Protein 4R1K (pdb70)

Organism: NCBI:txid428128

Structure (mmCIF, N/CA/C/O backbone):
data_4R1K
#
_entry.id   4R1K
#
_cell.length_a   105.646
_cell.length_b   59.318
_cell.length_c   58.411
_cell.angle_alpha   90.000
_cell.angle_beta   101.380
_cell.angle_gamma   90.000
#
_symmetry.space_group_name_H-M   'C 1 2 1'
#
loop_
_entity.id
_entity.type
_entity.pdbx_description
1 polymer 'Uncharacterized protein'
2 water water
#
loop_
_atom_site.group_PDB
_atom_site.id
_atom_site.type_symbol
_atom_site.label_atom_id
_atom_site.label_alt_id
_atom_site.label_comp_id
_atom_site.label_asym_id
_atom_site.label_entity_id
_atom_site.label_seq_id
_atom_site.pdbx_PDB_ins_code
_atom_site.Cartn_x
_atom_site.Cartn_y
_atom_site.Cartn_z
_atom_site.occupancy
_atom_site.B_iso_or_equiv
_atom_site.auth_seq_id
_atom_site.auth_comp_id
_atom_site.auth_asym_id
_atom_site.auth_atom_id
_atom_site.pdbx_PDB_model_num
ATOM 1 N N . GLY A 1 1 ? 14.522 56.503 52.313 1.00 44.97 0 GLY A N 1
ATOM 2 C CA . GLY A 1 1 ? 13.340 56.159 53.185 1.00 44.75 0 GLY A CA 1
ATOM 3 C C . GLY A 1 1 ? 13.531 56.334 54.690 1.00 44.15 0 GLY A C 1
ATOM 4 O O . GLY A 1 1 ? 14.669 56.476 55.160 1.00 44.42 0 GLY A O 1
ATOM 5 N N . ASP A 1 2 ? 12.431 56.315 55.445 1.00 43.38 30 ASP A N 1
ATOM 6 C CA . ASP A 1 2 ? 12.483 56.489 56.896 1.00 44.36 30 ASP A CA 1
ATOM 7 C C . ASP A 1 2 ? 12.147 55.242 57.741 1.00 44.61 30 ASP A C 1
ATOM 8 O O . ASP A 1 2 ? 11.340 55.352 58.656 1.00 45.13 30 ASP A O 1
ATOM 13 N N . GLU A 1 3 ? 12.703 54.069 57.408 1.00 44.46 31 GLU A N 1
ATOM 14 C CA . GLU A 1 3 ? 12.763 52.923 58.323 1.00 44.56 31 GLU A CA 1
ATOM 15 C C . GLU A 1 3 ? 14.111 52.267 58.226 1.00 43.16 31 GLU A C 1
ATOM 16 O O . GLU A 1 3 ? 14.933 52.636 57.374 1.00 41.69 31 GLU A O 1
ATOM 22 N N . GLY A 1 4 ? 14.313 51.257 59.066 1.00 41.82 32 GLY A N 1
ATOM 23 C CA . GLY A 1 4 ? 15.496 50.424 58.946 1.00 41.64 32 GLY A CA 1
ATOM 24 C C . GLY A 1 4 ? 15.597 49.917 57.510 1.00 41.65 32 GLY A C 1
ATOM 25 O O . GLY A 1 4 ? 14.558 49.776 56.800 1.00 40.12 32 GLY A O 1
ATOM 26 N N . ASN A 1 5 ? 16.835 49.648 57.070 1.00 41.49 33 ASN A N 1
ATOM 27 C CA . ASN A 1 5 ? 17.064 49.170 55.695 1.00 41.88 33 ASN A CA 1
ATOM 28 C C . ASN A 1 5 ? 16.536 47.762 55.510 1.00 40.33 33 ASN A C 1
ATOM 29 O O . ASN A 1 5 ? 16.040 47.380 54.448 1.00 40.76 33 ASN A O 1
ATOM 34 N N . ILE A 1 6 ? 16.676 46.973 56.552 1.00 39.97 34 ILE A N 1
ATOM 35 C CA . ILE A 1 6 ? 16.202 45.624 56.471 1.00 39.28 34 ILE A CA 1
ATOM 36 C C . ILE A 1 6 ? 14.680 45.591 56.258 1.00 39.46 34 ILE A C 1
ATOM 37 O O . ILE A 1 6 ? 14.210 44.886 55.367 1.00 39.76 34 ILE A O 1
ATOM 42 N N . LYS A 1 7 ? 13.934 46.397 57.016 1.00 40.33 35 LYS A N 1
ATOM 43 C CA . LYS A 1 7 ? 12.483 46.480 56.888 1.00 38.60 35 LYS A CA 1
ATOM 44 C C . LYS A 1 7 ? 11.999 47.060 55.538 1.00 41.05 35 LYS A C 1
ATOM 45 O O . LYS A 1 7 ? 11.083 46.514 54.905 1.00 41.08 35 LYS A O 1
ATOM 51 N N . GLU A 1 8 ? 12.607 48.154 55.086 1.00 41.71 36 GLU A N 1
ATOM 52 C CA . GLU A 1 8 ? 12.299 48.695 53.751 1.00 40.99 36 GLU A CA 1
ATOM 53 C C . GLU A 1 8 ? 12.399 47.638 52.642 1.00 40.28 36 GLU A C 1
ATOM 54 O O . GLU A 1 8 ? 11.455 47.461 51.841 1.00 42.14 36 GLU A O 1
ATOM 60 N N . ASN A 1 9 ? 13.542 46.950 52.582 1.00 38.71 37 ASN A N 1
ATOM 61 C CA . ASN A 1 9 ? 13.748 45.922 51.540 1.00 39.13 37 ASN A CA 1
ATOM 62 C C . ASN A 1 9 ? 12.764 44.753 51.683 1.00 38.39 37 ASN A C 1
ATOM 63 O O . ASN A 1 9 ? 12.241 44.240 50.675 1.00 37.16 37 ASN A O 1
ATOM 68 N N . ALA A 1 10 ? 12.534 44.336 52.938 1.00 37.32 38 ALA A N 1
ATOM 69 C CA . ALA A 1 10 ? 11.606 43.246 53.257 1.00 36.62 38 ALA A CA 1
ATOM 70 C C . ALA A 1 10 ? 10.161 43.546 52.838 1.00 37.48 38 ALA A C 1
ATOM 71 O O . ALA A 1 10 ? 9.493 42.672 52.284 1.00 37.70 38 ALA A O 1
ATOM 73 N N . VAL A 1 11 ? 9.706 44.775 53.102 1.00 37.80 39 VAL A N 1
ATOM 74 C CA . VAL A 1 11 ? 8.401 45.240 52.684 1.00 38.12 39 VAL A CA 1
ATOM 75 C C . VAL A 1 11 ? 8.238 45.154 51.157 1.00 40.90 39 VAL A C 1
ATOM 76 O O . VAL A 1 11 ? 7.170 44.774 50.663 1.00 42.86 39 VAL A O 1
ATOM 80 N N . ARG A 1 12 ? 9.276 45.480 50.395 1.00 42.98 40 ARG A N 1
ATOM 81 C CA . ARG A 1 12 ? 9.196 45.333 48.929 1.00 45.66 40 ARG A CA 1
ATOM 82 C C . ARG A 1 12 ? 9.171 43.858 48.416 1.00 43.48 40 ARG A C 1
ATOM 83 O O . ARG A 1 12 ? 8.580 43.561 47.373 1.00 43.88 40 ARG A O 1
ATOM 107 N N . GLU A 1 15 ? 5.542 42.791 49.019 1.00 48.37 43 GLU A N 1
ATOM 108 C CA . GLU A 1 15 ? 4.729 43.380 47.943 1.00 54.11 43 GLU A CA 1
ATOM 109 C C . GLU A 1 15 ? 4.750 42.558 46.643 1.00 53.35 43 GLU A C 1
ATOM 110 O O . GLU A 1 15 ? 3.723 42.438 45.980 1.00 53.92 43 GLU A O 1
ATOM 116 N N . CYS A 1 16 ? 5.909 42.001 46.290 1.00 52.74 44 CYS A N 1
ATOM 117 C CA . CYS A 1 16 ? 6.018 41.046 45.170 1.00 52.91 44 CYS A CA 1
ATOM 118 C C . CYS A 1 16 ? 5.115 39.811 45.326 1.00 55.13 44 CYS A C 1
ATOM 119 O O . CYS A 1 16 ? 4.617 39.264 44.342 1.00 58.53 44 CYS A O 1
ATOM 122 N N . ILE A 1 17 ? 4.925 39.367 46.562 1.00 58.26 45 ILE A N 1
ATOM 123 C CA . ILE A 1 17 ? 4.086 38.199 46.839 1.00 56.07 45 ILE A CA 1
ATOM 124 C C . ILE A 1 17 ? 2.612 38.586 46.777 1.00 53.06 45 ILE A C 1
ATOM 125 O O . ILE A 1 17 ? 1.818 37.926 46.088 1.00 54.97 45 ILE A O 1
ATOM 130 N N . VAL A 1 18 ? 2.259 39.673 47.468 1.00 49.51 46 VAL A N 1
ATOM 131 C CA . VAL A 1 18 ? 0.911 40.244 47.393 1.00 47.77 46 VAL A CA 1
ATOM 132 C C . VAL A 1 18 ? 0.490 40.314 45.921 1.00 50.29 46 VAL A C 1
ATOM 133 O O . VAL A 1 18 ? -0.649 39.993 45.587 1.00 51.93 46 VAL A O 1
ATOM 137 N N . ASN A 1 19 ? 1.417 40.728 45.053 1.00 50.24 47 ASN A N 1
ATOM 138 C CA . ASN A 1 19 ? 1.145 40.917 43.626 1.00 51.49 47 ASN A CA 1
ATOM 139 C C . ASN A 1 19 ? 1.427 39.685 42.750 1.00 53.50 47 ASN A C 1
ATOM 140 O O . ASN A 1 19 ? 1.023 39.645 41.571 1.00 52.73 47 ASN A O 1
ATOM 145 N N . LYS A 1 20 ? 2.108 38.696 43.339 1.00 53.42 48 LYS A N 1
ATOM 146 C CA . LYS A 1 20 ? 2.497 37.438 42.667 1.00 53.68 48 LYS A CA 1
ATOM 147 C C . LYS A 1 20 ? 3.369 37.707 41.457 1.00 54.90 48 LYS A C 1
ATOM 148 O O . LYS A 1 20 ? 3.029 37.394 40.311 1.00 59.84 48 LYS A O 1
ATOM 154 N N . ASP A 1 21 ? 4.509 38.307 41.742 1.00 52.28 49 ASP A N 1
ATOM 155 C CA . ASP A 1 21 ? 5.405 38.784 40.724 1.00 52.45 49 ASP A CA 1
ATOM 156 C C . ASP A 1 21 ? 6.730 38.079 40.981 1.00 52.43 49 ASP A C 1
ATOM 157 O O . ASP A 1 21 ? 7.515 38.511 41.813 1.00 52.19 49 ASP A O 1
ATOM 162 N N . SER A 1 22 ? 6.954 36.970 40.292 1.00 53.56 50 SER A N 1
ATOM 163 C CA . SER A 1 22 ? 8.173 36.182 40.446 1.00 54.85 50 SER A CA 1
ATOM 164 C C . SER A 1 22 ? 9.378 36.772 39.703 1.00 58.91 50 SER A C 1
ATOM 165 O O . SER A 1 22 ? 10.524 36.441 40.028 1.00 57.98 50 SER A O 1
ATOM 168 N N . GLU A 1 23 ? 9.132 37.591 38.675 1.00 64.20 51 GLU A N 1
ATOM 169 C CA . GLU A 1 23 ? 10.193 38.395 38.062 1.00 68.53 51 GLU A CA 1
ATOM 170 C C . GLU A 1 23 ? 10.844 39.260 39.160 1.00 63.27 51 GLU A C 1
ATOM 171 O O . GLU A 1 23 ? 12.057 39.196 39.420 1.00 57.75 51 GLU A O 1
ATOM 177 N N . LYS A 1 24 ? 9.999 40.041 39.827 1.00 64.09 52 LYS A N 1
ATOM 178 C CA . LYS A 1 24 ? 10.462 41.044 40.773 1.00 66.02 52 LYS A CA 1
ATOM 179 C C . LYS A 1 24 ? 10.969 40.420 42.067 1.00 61.01 52 LYS A C 1
ATOM 180 O O . LYS A 1 24 ? 11.997 40.829 42.583 1.00 65.00 52 LYS A O 1
ATOM 186 N N . LEU A 1 25 ? 10.255 39.427 42.583 1.00 55.71 53 LEU A N 1
ATOM 187 C CA . LEU A 1 25 ? 10.723 38.704 43.748 1.00 53.90 53 LEU A CA 1
ATOM 188 C C . LEU A 1 25 ? 12.091 38.067 43.482 1.00 52.45 53 LEU A C 1
ATOM 189 O O . LEU A 1 25 ? 12.962 38.069 44.363 1.00 46.56 53 LEU A O 1
ATOM 194 N N . PHE A 1 26 ? 12.274 37.523 42.278 1.00 52.82 54 PHE A N 1
ATOM 195 C CA . PHE A 1 26 ? 13.524 36.845 41.943 1.00 52.42 54 PHE A CA 1
ATOM 196 C C . PHE A 1 26 ? 14.667 37.804 41.700 1.00 51.33 54 PHE A C 1
ATOM 197 O O . PHE A 1 26 ? 15.830 37.440 41.878 1.00 50.88 54 PHE A O 1
ATOM 205 N N . ASP A 1 27 ? 14.347 39.030 41.316 1.00 52.29 55 ASP A N 1
ATOM 206 C CA . ASP A 1 27 ? 15.383 40.005 41.069 1.00 55.04 55 ASP A CA 1
ATOM 207 C C . ASP A 1 27 ? 16.072 40.419 42.382 1.00 49.52 55 ASP A C 1
ATOM 208 O O . ASP A 1 27 ? 17.121 41.062 42.335 1.00 46.53 55 ASP A O 1
ATOM 213 N N . PHE A 1 28 ? 15.486 40.025 43.527 1.00 47.32 56 PHE A N 1
ATOM 214 C CA . PHE A 1 28 ? 16.090 40.166 44.880 1.00 44.76 56 PHE A CA 1
ATOM 215 C C . PHE A 1 28 ? 17.106 39.083 45.219 1.00 45.10 56 PHE A C 1
ATOM 216 O O . PHE A 1 28 ? 17.834 39.211 46.225 1.00 43.58 56 PHE A O 1
ATOM 224 N N . TYR A 1 29 ? 17.133 38.002 44.427 1.00 46.61 57 TYR A N 1
ATOM 225 C CA . TYR A 1 29 ? 18.017 36.843 44.702 1.00 46.26 57 TYR A CA 1
ATOM 226 C C . TYR A 1 29 ? 19.451 37.240 44.449 1.00 45.54 57 TYR A C 1
ATOM 227 O O . TYR A 1 29 ? 19.712 38.223 43.729 1.00 45.18 57 TYR A O 1
ATOM 236 N N . ASN A 1 30 ? 20.380 36.476 45.029 1.00 43.89 58 ASN A N 1
ATOM 237 C CA . ASN A 1 30 ? 21.787 36.809 44.899 1.00 42.86 58 ASN A CA 1
ATOM 238 C C . ASN A 1 30 ? 22.240 36.593 43.464 1.00 43.70 58 ASN A C 1
ATOM 239 O O . ASN A 1 30 ? 21.514 36.007 42.670 1.00 44.10 58 ASN A O 1
ATOM 244 N N . LYS A 1 31 ? 23.410 37.134 43.133 1.00 45.09 59 LYS A N 1
ATOM 245 C CA . LYS A 1 31 ? 23.967 37.082 41.783 1.00 46.43 59 LYS A CA 1
ATOM 246 C C . LYS A 1 31 ? 24.287 35.664 41.308 1.00 46.51 59 LYS A C 1
ATOM 247 O O . LYS A 1 31 ? 24.031 35.316 40.160 1.00 46.64 59 LYS A O 1
ATOM 253 N N . ASP A 1 32 ? 24.888 34.867 42.181 1.00 46.32 60 ASP A N 1
ATOM 254 C CA . ASP A 1 32 ? 25.233 33.500 41.840 1.00 48.81 60 ASP A CA 1
ATOM 255 C C . ASP A 1 32 ? 23.996 32.677 41.471 1.00 51.28 60 ASP A C 1
ATOM 256 O O . ASP A 1 32 ? 24.096 31.752 40.694 1.00 53.40 60 ASP A O 1
ATOM 269 N N . LYS A 1 34 ? 20.986 33.952 40.189 1.00 64.52 62 LYS A N 1
ATOM 270 C CA . LYS A 1 34 ? 20.469 34.464 38.918 1.00 61.99 62 LYS A CA 1
ATOM 271 C C . LYS A 1 34 ? 21.295 33.957 37.727 1.00 60.95 62 LYS A C 1
ATOM 272 O O . LYS A 1 34 ? 20.739 33.597 36.686 1.00 65.08 62 LYS A O 1
ATOM 278 N N . ASP A 1 35 ? 22.619 33.937 37.882 1.00 61.49 63 ASP A N 1
ATOM 279 C CA . ASP A 1 35 ? 23.530 33.453 36.828 1.00 66.46 63 ASP A CA 1
ATOM 280 C C . ASP A 1 35 ? 23.418 31.936 36.630 1.00 66.53 63 ASP A C 1
ATOM 281 O O . ASP A 1 35 ? 23.337 31.454 35.507 1.00 68.33 63 ASP A O 1
ATOM 286 N N . ASN A 1 36 ? 23.368 31.215 37.746 1.00 65.38 64 ASN A N 1
ATOM 287 C CA . ASN A 1 36 ? 23.545 29.766 37.826 1.00 65.11 64 ASN A CA 1
ATOM 288 C C . ASN A 1 36 ? 22.234 28.931 37.968 1.00 63.20 64 ASN A C 1
ATOM 289 O O . ASN A 1 36 ? 22.130 27.830 37.420 1.00 61.69 64 ASN A O 1
ATOM 294 N N . TYR A 1 37 ? 21.239 29.453 38.690 1.00 62.81 65 TYR A N 1
ATOM 295 C CA . TYR A 1 37 ? 20.063 28.662 39.121 1.00 62.03 65 TYR A CA 1
ATOM 296 C C . TYR A 1 37 ? 18.711 29.331 38.817 1.00 61.53 65 TYR A C 1
ATOM 297 O O . TYR A 1 37 ? 17.780 29.295 39.644 1.00 63.02 65 TYR A O 1
ATOM 306 N N . LYS A 1 38 ? 18.600 29.915 37.629 1.00 59.32 66 LYS A N 1
ATOM 307 C CA . LYS A 1 38 ? 17.438 30.718 37.263 1.00 58.45 66 LYS A CA 1
ATOM 308 C C . LYS A 1 38 ? 16.179 29.854 37.109 1.00 57.91 66 LYS A C 1
ATOM 309 O O . LYS A 1 38 ? 15.135 30.181 37.670 1.00 56.45 66 LYS A O 1
ATOM 315 N N . ASP A 1 39 ? 16.273 28.765 36.345 1.00 59.48 67 ASP A N 1
ATOM 316 C CA . ASP A 1 39 ? 15.089 27.947 36.016 1.00 60.40 67 ASP A CA 1
ATOM 317 C C . ASP A 1 39 ? 14.565 27.201 37.259 1.00 57.85 67 ASP A C 1
ATOM 318 O O . ASP A 1 39 ? 13.350 27.155 37.504 1.00 57.01 67 ASP A O 1
ATOM 323 N N . SER A 1 40 ? 15.489 26.658 38.049 1.00 55.07 68 SER A N 1
ATOM 324 C CA . SER A 1 40 ? 15.173 26.058 39.348 1.00 52.85 68 SER A CA 1
ATOM 325 C C . SER A 1 40 ? 14.407 27.002 40.296 1.00 51.82 68 SER A C 1
ATOM 326 O O . SER A 1 40 ? 13.342 26.652 40.821 1.00 52.09 68 SER A O 1
ATOM 329 N N . SER A 1 41 ? 14.969 28.192 40.511 1.00 50.21 69 SER A N 1
ATOM 330 C CA . SER A 1 41 ? 14.451 29.146 41.480 1.00 47.38 69 SER A CA 1
ATOM 331 C C . SER A 1 41 ? 13.118 29.796 41.071 1.00 47.64 69 SER A C 1
ATOM 332 O O . SER A 1 41 ? 12.233 29.975 41.924 1.00 45.96 69 SER A O 1
ATOM 335 N N . LEU A 1 42 ? 12.966 30.144 39.785 1.00 48.49 70 LEU A N 1
ATOM 336 C CA . LEU A 1 42 ? 11.692 30.665 39.284 1.00 48.68 70 LEU A CA 1
ATOM 337 C C . LEU A 1 42 ? 10.575 29.623 39.348 1.00 50.19 70 LEU A C 1
ATOM 338 O O . LEU A 1 42 ? 9.423 29.984 39.554 1.00 50.39 70 LEU A O 1
ATOM 343 N N . ASP A 1 43 ? 10.895 28.342 39.157 1.00 51.77 71 ASP A N 1
ATOM 344 C CA . ASP A 1 43 ? 9.881 27.277 39.254 1.00 52.89 71 ASP A CA 1
ATOM 345 C C . ASP A 1 43 ? 9.524 26.954 40.704 1.00 52.16 71 ASP A C 1
ATOM 346 O O . ASP A 1 43 ? 8.401 26.547 40.999 1.00 52.76 71 ASP A O 1
ATOM 351 N N . GLU A 1 44 ? 10.486 27.131 41.599 1.00 51.85 72 GLU A N 1
ATOM 352 C CA . GLU A 1 44 ? 10.248 26.985 43.029 1.00 51.30 72 GLU A CA 1
ATOM 353 C C . GLU A 1 44 ? 9.408 28.140 43.590 1.00 51.95 72 GLU A C 1
ATOM 354 O O . GLU A 1 44 ? 8.586 27.928 44.478 1.00 53.32 72 GLU A O 1
ATOM 360 N N . ILE A 1 45 ? 9.615 29.357 43.077 1.00 53.81 73 ILE A N 1
ATOM 361 C CA . ILE A 1 45 ? 8.771 30.522 43.426 1.00 52.29 73 ILE A CA 1
ATOM 362 C C . ILE A 1 45 ? 7.299 30.324 42.996 1.00 53.01 73 ILE A C 1
ATOM 363 O O . ILE A 1 45 ? 6.393 30.771 43.693 1.00 51.21 73 ILE A O 1
ATOM 368 N N . ARG A 1 46 ? 7.069 29.662 41.855 1.00 56.56 74 ARG A N 1
ATOM 369 C CA . ARG A 1 46 ? 5.704 29.370 41.371 1.00 58.08 74 ARG A CA 1
ATOM 370 C C . ARG A 1 46 ? 4.977 28.472 42.357 1.00 56.93 74 ARG A C 1
ATOM 371 O O . ARG A 1 46 ? 3.812 28.712 42.674 1.00 55.81 74 ARG A O 1
ATOM 379 N N . GLN A 1 47 ? 5.680 27.452 42.856 1.00 56.43 75 GLN A N 1
ATOM 380 C CA . GLN A 1 47 ? 5.122 26.552 43.865 1.00 54.82 75 GLN A CA 1
ATOM 381 C C . GLN A 1 47 ? 4.765 27.382 45.093 1.00 51.73 75 GLN A C 1
ATOM 382 O O . GLN A 1 47 ? 3.689 27.223 45.657 1.00 50.91 75 GLN A O 1
ATOM 388 N N . LEU A 1 48 ? 5.671 28.271 45.492 1.00 50.95 76 LEU A N 1
ATOM 389 C CA . LEU A 1 48 ? 5.446 29.125 46.650 1.00 51.52 76 LEU A CA 1
ATOM 390 C C . LEU A 1 48 ? 4.119 29.811 46.494 1.00 51.80 76 LEU A C 1
ATOM 391 O O . LEU A 1 48 ? 3.353 29.899 47.460 1.00 50.27 76 LEU A O 1
ATOM 396 N N . PHE A 1 49 ? 3.855 30.296 45.279 1.00 53.19 77 PHE A N 1
ATOM 397 C CA . PHE A 1 49 ? 2.603 30.999 44.979 1.00 53.71 77 PHE A CA 1
ATOM 398 C C . PHE A 1 49 ? 1.392 30.091 44.970 1.00 53.34 77 PHE A C 1
ATOM 399 O O . PHE A 1 49 ? 0.325 30.525 45.404 1.00 54.87 77 PHE A O 1
ATOM 407 N N . GLU A 1 50 ? 1.552 28.846 44.510 1.00 53.78 78 GLU A N 1
ATOM 408 C CA . GLU A 1 50 ? 0.449 27.856 44.527 1.00 55.59 78 GLU A CA 1
ATOM 409 C C . GLU A 1 50 ? 0.097 27.384 45.946 1.00 55.32 78 GLU A C 1
ATOM 410 O O . GLU A 1 50 ? -1.032 26.925 46.187 1.00 54.04 78 GLU A O 1
ATOM 416 N N . TYR A 1 51 ? 1.058 27.520 46.867 1.00 54.32 79 TYR A N 1
ATOM 417 C CA . TYR A 1 51 ? 0.872 27.217 48.299 1.00 54.30 79 TYR A CA 1
ATOM 418 C C . TYR A 1 51 ? 0.096 28.296 49.090 1.00 53.80 79 TYR A C 1
ATOM 419 O O . TYR A 1 51 ? -0.319 28.057 50.219 1.00 54.25 79 TYR A O 1
ATOM 428 N N . ILE A 1 52 ? -0.074 29.477 48.499 1.00 54.70 80 ILE A N 1
ATOM 429 C CA . ILE A 1 52 ? -0.833 30.583 49.088 1.00 52.85 80 ILE A CA 1
ATOM 430 C C . ILE A 1 52 ? -2.236 30.548 48.494 1.00 54.55 80 ILE A C 1
ATOM 431 O O . ILE A 1 52 ? -2.397 30.788 47.293 1.00 53.15 80 ILE A O 1
ATOM 436 N N . ASP A 1 53 ? -3.244 30.251 49.318 1.00 56.63 81 ASP A N 1
ATOM 437 C CA . ASP A 1 53 ? -4.629 30.147 48.822 1.00 61.01 81 ASP A CA 1
ATOM 438 C C . ASP A 1 53 ? -5.350 31.508 48.776 1.00 60.49 81 ASP A C 1
ATOM 439 O O . ASP A 1 53 ? -5.658 32.104 49.812 1.00 62.59 81 ASP A O 1
ATOM 444 N N . GLY A 1 54 ? -5.577 32.007 47.562 1.00 59.91 82 GLY A N 1
ATOM 445 C CA . GLY A 1 54 ? -6.295 33.261 47.347 1.00 60.37 82 GLY A CA 1
ATOM 446 C C . GLY A 1 54 ? -5.456 34.504 47.535 1.00 59.82 82 GLY A C 1
ATOM 447 O O . GLY A 1 54 ? -4.288 34.424 47.920 1.00 63.08 82 GLY A O 1
ATOM 448 N N . ALA A 1 55 ? -6.077 35.661 47.302 1.00 61.71 83 ALA A N 1
ATOM 449 C CA . ALA A 1 55 ? -5.419 36.968 47.456 1.00 59.13 83 ALA A CA 1
ATOM 450 C C . ALA A 1 55 ? -5.132 37.309 48.922 1.00 56.76 83 ALA A C 1
ATOM 451 O O . ALA A 1 55 ? -5.907 36.961 49.832 1.00 55.71 83 ALA A O 1
ATOM 453 N N . ILE A 1 56 ? -4.022 38.017 49.132 1.00 56.53 84 ILE A N 1
ATOM 454 C CA . ILE A 1 56 ? -3.596 38.492 50.462 1.00 55.01 84 ILE A CA 1
ATOM 455 C C . ILE A 1 56 ? -4.369 39.773 50.834 1.00 50.61 84 ILE A C 1
ATOM 456 O O . ILE A 1 56 ? -4.139 40.831 50.258 1.00 48.02 84 ILE A O 1
ATOM 461 N N . THR A 1 57 ? -5.273 39.641 51.805 1.00 49.41 85 THR A N 1
ATOM 462 C CA . THR A 1 57 ? -6.038 40.759 52.357 1.00 48.32 85 THR A CA 1
ATOM 463 C C . THR A 1 57 ? -5.220 41.635 53.356 1.00 47.78 85 THR A C 1
ATOM 464 O O . THR A 1 57 ? -5.453 42.832 53.444 1.00 51.54 85 THR A O 1
ATOM 468 N N . SER A 1 58 ? -4.264 41.070 54.094 1.00 44.02 86 SER A N 1
ATOM 469 C CA . SER A 1 58 ? -3.454 41.868 55.030 1.00 42.74 86 SER A CA 1
ATOM 470 C C . SER A 1 58 ? -2.131 41.208 55.371 1.00 42.97 86 SER A C 1
ATOM 471 O O . SER A 1 58 ? -2.008 39.995 55.269 1.00 41.62 86 SER A O 1
ATOM 474 N N . TYR A 1 59 ? -1.140 42.013 55.765 1.00 44.20 87 TYR A N 1
ATOM 475 C CA . TYR A 1 59 ? 0.114 41.481 56.306 1.00 45.22 87 TYR A CA 1
ATOM 476 C C . TYR A 1 59 ? 0.665 42.363 57.395 1.00 45.82 87 TYR A C 1
ATOM 477 O O . TYR A 1 59 ? 0.200 43.489 57.563 1.00 44.68 87 TYR A O 1
ATOM 486 N N . ASN A 1 60 ? 1.647 41.834 58.137 1.00 44.07 88 ASN A N 1
ATOM 487 C CA . ASN A 1 60 ? 2.301 42.614 59.165 1.00 45.01 88 ASN A CA 1
ATOM 488 C C . ASN A 1 60 ? 3.726 42.139 59.413 1.00 42.03 88 ASN A C 1
ATOM 489 O O . ASN A 1 60 ? 4.032 40.948 59.355 1.00 40.26 88 ASN A O 1
ATOM 494 N N . TYR A 1 61 ? 4.598 43.100 59.663 1.00 41.16 89 TYR A N 1
ATOM 495 C CA . TYR A 1 61 ? 6.010 42.832 59.771 1.00 40.50 89 TYR A CA 1
ATOM 496 C C . TYR A 1 61 ? 6.336 42.379 61.184 1.00 38.85 89 TYR A C 1
ATOM 497 O O . TYR A 1 61 ? 6.211 43.151 62.120 1.00 37.80 89 TYR A O 1
ATOM 506 N N . GLU A 1 62 ? 6.741 41.115 61.312 1.00 39.35 90 GLU A N 1
ATOM 507 C CA . GLU A 1 62 ? 7.455 40.629 62.509 1.00 41.08 90 GLU A CA 1
ATOM 508 C C . GLU A 1 62 ? 8.891 41.064 62.289 1.00 42.09 90 GLU A C 1
ATOM 509 O O . GLU A 1 62 ? 9.191 41.690 61.280 1.00 48.44 90 GLU A O 1
ATOM 515 N N . GLY A 1 63 ? 9.802 40.760 63.194 1.00 41.99 91 GLY A N 1
ATOM 516 C CA . GLY A 1 63 ? 11.126 41.382 63.091 1.00 41.47 91 GLY A CA 1
ATOM 517 C C . GLY A 1 63 ? 12.080 40.997 61.962 1.00 40.10 91 GLY A C 1
ATOM 518 O O . GLY A 1 63 ? 11.715 40.518 60.900 1.00 38.06 91 GLY A O 1
ATOM 519 N N . LYS A 1 64 ? 13.336 41.275 62.240 1.00 41.90 92 LYS A N 1
ATOM 520 C CA . LYS A 1 64 ? 14.498 40.903 61.439 1.00 43.72 92 LYS A CA 1
ATOM 521 C C . LYS A 1 64 ? 14.755 39.378 61.438 1.00 42.81 92 LYS A C 1
ATOM 522 O O . LYS A 1 64 ? 15.516 38.877 60.614 1.00 42.48 92 LYS A O 1
ATOM 528 N N . GLY A 1 65 ? 14.134 38.645 62.366 1.00 40.15 93 GLY A N 1
ATOM 529 C CA . GLY A 1 65 ? 14.518 37.268 62.628 1.00 38.25 93 GLY A CA 1
ATOM 530 C C . GLY A 1 65 ? 15.892 37.332 63.259 1.00 37.94 93 GLY A C 1
ATOM 531 O O . GLY A 1 65 ? 16.248 38.341 63.861 1.00 37.18 93 GLY A O 1
ATOM 532 N N . GLY A 1 66 ? 16.668 36.269 63.090 1.00 38.00 94 GLY A N 1
ATOM 533 C CA . GLY A 1 66 ? 18.062 36.224 63.555 1.00 38.31 94 GLY A CA 1
ATOM 534 C C . GLY A 1 66 ? 19.068 36.127 62.415 1.00 38.83 94 GLY A C 1
ATOM 535 O O . GLY A 1 66 ? 18.703 35.962 61.235 1.00 38.75 94 GLY A O 1
ATOM 536 N N . GLY A 1 67 ? 20.340 36.221 62.765 1.00 38.18 95 GLY A N 1
ATOM 537 C CA . GLY A 1 67 ? 21.403 36.155 61.783 1.00 38.96 95 GLY A CA 1
ATOM 538 C C . GLY A 1 67 ? 22.705 36.535 62.440 1.00 40.78 95 GLY A C 1
ATOM 539 O O . GLY A 1 67 ? 22.805 36.512 63.666 1.00 41.91 95 GLY A O 1
ATOM 540 N N . GLN A 1 68 ? 23.726 36.842 61.643 1.00 42.16 96 GLN A N 1
ATOM 541 C CA . GLN A 1 68 ? 25.048 37.183 62.191 1.00 43.78 96 GLN A CA 1
ATOM 542 C C . GLN A 1 68 ? 25.531 38.503 61.622 1.00 44.31 96 GLN A C 1
ATOM 543 O O . GLN A 1 68 ? 25.184 38.850 60.477 1.00 43.94 96 GLN A O 1
ATOM 549 N N . GLU A 1 69 ? 26.304 39.248 62.417 1.00 43.59 97 GLU A N 1
ATOM 550 C CA . GLU A 1 69 ? 27.209 40.231 61.835 1.00 44.80 97 GLU A CA 1
ATOM 551 C C . GLU A 1 69 ? 28.645 39.960 62.220 1.00 43.70 97 GLU A C 1
ATOM 552 O O . GLU A 1 69 ? 28.978 39.432 63.291 1.00 45.07 97 GLU A O 1
ATOM 558 N N . ALA A 1 70 ? 29.492 40.455 61.349 1.00 41.77 98 ALA A N 1
ATOM 559 C CA . ALA A 1 70 ? 30.887 40.556 61.627 1.00 42.99 98 ALA A CA 1
ATOM 560 C C . ALA A 1 70 ? 31.303 41.962 61.235 1.00 43.53 98 ALA A C 1
ATOM 561 O O . ALA A 1 70 ? 30.849 42.503 60.222 1.00 42.23 98 ALA A O 1
ATOM 563 N N . LYS A 1 71 ? 32.149 42.557 62.062 1.00 44.66 99 LYS A N 1
ATOM 564 C CA . LYS A 1 71 ? 32.718 43.865 61.785 1.00 44.95 99 LYS A CA 1
ATOM 565 C C . LYS A 1 71 ? 34.242 43.810 61.898 1.00 45.57 99 LYS A C 1
ATOM 566 O O . LYS A 1 71 ? 34.775 43.189 62.814 1.00 46.02 99 LYS A O 1
ATOM 572 N N . ASN A 1 72 ? 34.932 44.480 60.990 1.00 45.67 100 ASN A N 1
ATOM 573 C CA . ASN A 1 72 ? 36.380 44.531 61.036 1.00 47.88 100 ASN A CA 1
ATOM 574 C C . ASN A 1 72 ? 36.901 45.974 60.958 1.00 49.63 100 ASN A C 1
ATOM 575 O O . ASN A 1 72 ? 36.518 46.711 60.055 1.00 50.33 100 ASN A O 1
ATOM 580 N N . ASP A 1 73 ? 37.748 46.372 61.921 1.00 51.46 101 ASP A N 1
ATOM 581 C CA . ASP A 1 73 ? 38.305 47.749 62.029 1.00 51.87 101 ASP A CA 1
ATOM 582 C C . ASP A 1 73 ? 37.250 48.856 61.835 1.00 53.33 101 ASP A C 1
ATOM 583 O O . ASP A 1 73 ? 37.473 49.836 61.106 1.00 52.46 101 ASP A O 1
ATOM 588 N N . GLY A 1 74 ? 36.102 48.672 62.496 1.00 55.55 102 GLY A N 1
ATOM 589 C CA . GLY A 1 74 ? 34.964 49.584 62.403 1.00 57.10 102 GLY A CA 1
ATOM 590 C C . GLY A 1 74 ? 33.979 49.356 61.264 1.00 56.88 102 GLY A C 1
ATOM 591 O O . GLY A 1 74 ? 32.891 49.939 61.290 1.00 56.11 102 GLY A O 1
ATOM 592 N N . ILE A 1 75 ? 34.339 48.508 60.287 1.00 58.82 103 ILE A N 1
ATOM 593 C CA . ILE A 1 75 ? 33.543 48.314 59.037 1.00 60.39 103 ILE A CA 1
ATOM 594 C C . ILE A 1 75 ? 32.897 46.923 58.996 1.00 58.09 103 ILE A C 1
ATOM 595 O O . ILE A 1 75 ? 33.614 45.915 59.110 1.00 54.89 103 ILE A O 1
ATOM 600 N N . ILE A 1 76 ? 31.554 46.886 58.835 1.00 58.71 104 ILE A N 1
ATOM 601 C CA . ILE A 1 76 ? 30.773 45.641 58.670 1.00 56.29 104 ILE A CA 1
ATOM 602 C C . ILE A 1 76 ? 31.178 44.963 57.367 1.00 53.99 104 ILE A C 1
ATOM 603 O O . ILE A 1 76 ? 31.146 45.592 56.307 1.00 54.58 104 ILE A O 1
ATOM 608 N N . CYS A 1 77 ? 31.575 43.701 57.438 1.00 52.05 105 CYS A N 1
ATOM 609 C CA . CYS A 1 77 ? 31.903 42.944 56.235 1.00 51.77 105 CYS A CA 1
ATOM 610 C C . CYS A 1 77 ? 30.959 41.767 56.018 1.00 46.93 105 CYS A C 1
ATOM 611 O O . CYS A 1 77 ? 30.983 41.174 54.953 1.00 47.54 105 CYS A O 1
ATOM 614 N N . TYR A 1 78 ? 30.157 41.431 57.027 1.00 45.12 106 TYR A N 1
ATOM 615 C CA . TYR A 1 78 ? 29.135 40.378 56.940 1.00 44.16 106 TYR A CA 1
ATOM 616 C C . TYR A 1 78 ? 27.932 40.718 57.792 1.00 42.88 106 TYR A C 1
ATOM 617 O O . TYR A 1 78 ? 28.071 41.127 58.937 1.00 41.24 106 TYR A O 1
ATOM 626 N N . TYR A 1 79 ? 26.748 40.537 57.216 1.00 44.06 107 TYR A N 1
ATOM 627 C CA . TYR A 1 79 ? 25.490 40.834 57.896 1.00 45.59 107 TYR A CA 1
ATOM 628 C C . TYR A 1 79 ? 24.377 39.976 57.285 1.00 42.49 107 TYR A C 1
ATOM 629 O O . TYR A 1 79 ? 23.991 40.211 56.145 1.00 41.36 107 TYR A O 1
ATOM 638 N N . SER A 1 80 ? 23.884 38.995 58.059 1.00 41.28 108 SER A N 1
ATOM 639 C CA . SER A 1 80 ? 22.777 38.107 57.655 1.00 39.06 108 SER A CA 1
ATOM 640 C C . SER A 1 80 ? 21.590 38.267 58.597 1.00 37.84 108 SER A C 1
ATOM 641 O O . SER A 1 80 ? 21.757 38.583 59.756 1.00 39.47 108 SER A O 1
ATOM 644 N N . CYS A 1 81 ? 20.390 38.077 58.072 1.00 37.38 109 CYS A N 1
ATOM 645 C CA . CYS A 1 81 ? 19.175 38.128 58.870 1.00 36.57 109 CYS A CA 1
ATOM 646 C C . CYS A 1 81 ? 18.080 37.373 58.118 1.00 37.33 109 CYS A C 1
ATOM 647 O O . CYS A 1 81 ? 18.322 36.828 57.026 1.00 36.21 109 CYS A O 1
ATOM 650 N N . HIS A 1 82 ? 16.894 37.301 58.723 1.00 38.64 110 HIS A N 1
ATOM 651 C CA . HIS A 1 82 ? 15.751 36.547 58.158 1.00 38.45 110 HIS A CA 1
ATOM 652 C C . HIS A 1 82 ? 14.431 37.334 58.338 1.00 38.98 110 HIS A C 1
ATOM 653 O O . HIS A 1 82 ? 13.627 37.020 59.244 1.00 41.13 110 HIS A O 1
ATOM 660 N N . PRO A 1 83 ? 14.196 38.360 57.486 1.00 38.58 111 PRO A N 1
ATOM 661 C CA . PRO A 1 83 ? 12.952 39.166 57.524 1.00 38.08 111 PRO A CA 1
ATOM 662 C C . PRO A 1 83 ? 11.657 38.336 57.490 1.00 38.11 111 PRO A C 1
ATOM 663 O O . PRO A 1 83 ? 11.549 37.404 56.707 1.00 39.16 111 PRO A O 1
ATOM 667 N N . GLU A 1 84 ? 10.688 38.690 58.335 1.00 38.68 112 GLU A N 1
ATOM 668 C CA . GLU A 1 84 ? 9.537 37.842 58.599 1.00 38.93 112 GLU A CA 1
ATOM 669 C C . GLU A 1 84 ? 8.246 38.644 58.677 1.00 37.47 112 GLU A C 1
ATOM 670 O O . GLU A 1 84 ? 8.183 39.712 59.287 1.00 35.47 112 GLU A O 1
ATOM 676 N N . PHE A 1 85 ? 7.217 38.094 58.049 1.00 39.60 113 PHE A N 1
ATOM 677 C CA . PHE A 1 85 ? 5.871 38.639 58.113 1.00 42.60 113 PHE A CA 1
ATOM 678 C C . PHE A 1 85 ? 4.878 37.555 58.497 1.00 43.42 113 PHE A C 1
ATOM 679 O O . PHE A 1 85 ? 5.032 36.423 58.078 1.00 46.72 113 PHE A O 1
ATOM 687 N N . ASP A 1 86 ? 3.874 37.897 59.290 1.00 41.68 114 ASP A N 1
ATOM 688 C CA . ASP A 1 86 ? 2.652 37.113 59.323 1.00 42.87 114 ASP A CA 1
ATOM 689 C C . ASP A 1 86 ? 1.755 37.770 58.273 1.00 45.17 114 ASP A C 1
ATOM 690 O O . ASP A 1 86 ? 1.826 39.000 58.090 1.00 47.54 114 ASP A O 1
ATOM 695 N N . PHE A 1 87 ? 0.936 36.972 57.573 1.00 45.09 115 PHE A N 1
ATOM 696 C CA . PHE A 1 87 ? -0.065 37.514 56.643 1.00 42.30 115 PHE A CA 1
ATOM 697 C C . PHE A 1 87 ? -1.295 36.608 56.511 1.00 41.77 115 PHE A C 1
ATOM 698 O O . PHE A 1 87 ? -1.273 35.465 56.923 1.00 40.59 115 PHE A O 1
ATOM 706 N N . THR A 1 88 ? -2.382 37.160 55.985 1.00 42.77 116 THR A N 1
ATOM 707 C CA . THR A 1 88 ? -3.701 36.504 55.961 1.00 44.21 116 THR A CA 1
ATOM 708 C C . THR A 1 88 ? -4.301 36.630 54.560 1.00 46.81 116 THR A C 1
ATOM 709 O O . THR A 1 88 ? -4.115 37.657 53.903 1.00 46.05 116 THR A O 1
ATOM 713 N N . THR A 1 89 ? -5.020 35.598 54.109 1.00 51.48 117 THR A N 1
ATOM 714 C CA . THR A 1 89 ? -5.639 35.599 52.757 1.00 56.35 117 THR A CA 1
ATOM 715 C C . THR A 1 89 ? -7.161 35.798 52.797 1.00 59.29 117 THR A C 1
ATOM 716 O O . THR A 1 89 ? -7.763 35.848 53.870 1.00 63.45 117 THR A O 1
ATOM 720 N N . GLU A 1 90 ? -7.768 35.921 51.617 1.00 61.82 118 GLU A N 1
ATOM 721 C CA . GLU A 1 90 ? -9.230 36.063 51.489 1.00 61.14 118 GLU A CA 1
ATOM 722 C C . GLU A 1 90 ? -10.030 34.879 52.069 1.00 58.05 118 GLU A C 1
ATOM 723 O O . GLU A 1 90 ? -11.187 35.041 52.457 1.00 55.86 118 GLU A O 1
ATOM 729 N N . THR A 1 91 ? -9.407 33.697 52.123 1.00 54.85 119 THR A N 1
ATOM 730 C CA . THR A 1 91 ? -10.046 32.502 52.692 1.00 53.53 119 THR A CA 1
ATOM 731 C C . THR A 1 91 ? -10.167 32.552 54.249 1.00 53.73 119 THR A C 1
ATOM 732 O O . THR A 1 91 ? -11.008 31.868 54.854 1.00 55.06 119 THR A O 1
ATOM 736 N N . GLY A 1 92 ? -9.329 33.364 54.886 1.00 51.36 120 GLY A N 1
ATOM 737 C CA . GLY A 1 92 ? -9.190 33.348 56.338 1.00 49.82 120 GLY A CA 1
ATOM 738 C C . GLY A 1 92 ? -7.871 32.731 56.805 1.00 46.60 120 GLY A C 1
ATOM 739 O O . GLY A 1 92 ? -7.570 32.751 57.981 1.00 45.64 120 GLY A O 1
ATOM 740 N N . GLN A 1 93 ? -7.066 32.212 55.885 1.00 45.87 121 GLN A N 1
ATOM 741 C CA . GLN A 1 93 ? -5.856 31.460 56.229 1.00 44.27 121 GLN A CA 1
ATOM 742 C C . GLN A 1 93 ? -4.666 32.364 56.504 1.00 44.49 121 GLN A C 1
ATOM 743 O O . GLN A 1 93 ? -4.300 33.184 55.655 1.00 42.49 121 GLN A O 1
ATOM 749 N N . GLU A 1 94 ? -4.086 32.206 57.709 1.00 46.60 122 GLU A N 1
ATOM 750 C CA . GLU A 1 94 ? -2.847 32.883 58.125 1.00 45.15 122 GLU A CA 1
ATOM 751 C C . GLU A 1 94 ? -1.593 32.077 57.763 1.00 44.19 122 GLU A C 1
ATOM 752 O O . GLU A 1 94 ? -1.498 30.870 58.012 1.00 45.52 122 GLU A O 1
ATOM 758 N N . TYR A 1 95 ? -0.633 32.770 57.157 1.00 42.94 123 TYR A N 1
ATOM 759 C CA . TYR A 1 95 ? 0.660 32.201 56.806 1.00 40.93 123 TYR A CA 1
ATOM 760 C C . TYR A 1 95 ? 1.705 32.927 57.631 1.00 40.50 123 TYR A C 1
ATOM 761 O O . TYR A 1 95 ? 1.435 33.998 58.180 1.00 41.76 123 TYR A O 1
ATOM 770 N N . THR A 1 96 ? 2.874 32.312 57.781 1.00 39.18 124 THR A N 1
ATOM 771 C CA . THR A 1 96 ? 4.059 33.036 58.221 1.00 37.17 124 THR A CA 1
ATOM 772 C C . THR A 1 96 ? 5.143 32.792 57.185 1.00 36.24 124 THR A C 1
ATOM 773 O O . THR A 1 96 ? 5.329 31.656 56.757 1.00 35.67 124 THR A O 1
ATOM 777 N N . ILE A 1 97 ? 5.831 33.869 56.772 1.00 36.26 125 ILE A N 1
ATOM 778 C CA . ILE A 1 97 ? 6.896 33.822 55.744 1.00 35.40 125 ILE A CA 1
ATOM 779 C C . ILE A 1 97 ? 8.199 34.405 56.269 1.00 35.80 125 ILE A C 1
ATOM 780 O O . ILE A 1 97 ? 8.189 35.401 56.981 1.00 35.66 125 ILE A O 1
ATOM 785 N N . SER A 1 98 ? 9.313 33.720 55.987 1.00 36.59 126 SER A N 1
ATOM 786 C CA . SER A 1 98 ? 10.653 34.141 56.420 1.00 35.14 126 SER A CA 1
ATOM 787 C C . SER A 1 98 ? 11.597 34.109 55.214 1.00 35.22 126 SER A C 1
ATOM 788 O O . SER A 1 98 ? 11.779 33.071 54.594 1.00 35.60 126 SER A O 1
ATOM 791 N N . PHE A 1 99 ? 12.218 35.233 54.879 1.00 36.03 127 PHE A N 1
ATOM 792 C CA . PHE A 1 99 ? 13.198 35.263 53.757 1.00 36.86 127 PHE A CA 1
ATOM 793 C C . PHE A 1 99 ? 14.645 35.222 54.281 1.00 35.98 127 PHE A C 1
ATOM 794 O O . PHE A 1 99 ? 14.964 36.025 55.136 1.00 35.91 127 PHE A O 1
ATOM 802 N N . SER A 1 100 ? 15.515 34.332 53.753 1.00 36.12 128 SER A N 1
ATOM 803 C CA . SER A 1 100 ? 16.961 34.337 54.130 1.00 36.58 128 SER A CA 1
ATOM 804 C C . SER A 1 100 ? 17.715 35.452 53.386 1.00 36.42 128 SER A C 1
ATOM 805 O O . SER A 1 100 ? 17.731 35.464 52.159 1.00 35.95 128 SER A O 1
ATOM 808 N N . TYR A 1 101 ? 18.350 36.355 54.130 1.00 36.08 129 TYR A N 1
ATOM 809 C CA . TYR A 1 101 ? 18.795 37.612 53.570 1.00 37.76 129 TYR A CA 1
ATOM 810 C C . TYR A 1 101 ? 20.223 37.936 53.983 1.00 38.47 129 TYR A C 1
ATOM 811 O O . TYR A 1 101 ? 20.502 38.253 55.150 1.00 38.18 129 TYR A O 1
ATOM 820 N N . HIS A 1 102 ? 21.129 37.799 53.020 1.00 38.81 130 HIS A N 1
ATOM 821 C CA . HIS A 1 102 ? 22.545 38.127 53.204 1.00 37.94 130 HIS A CA 1
ATOM 822 C C . HIS A 1 102 ? 22.760 39.555 52.714 1.00 37.41 130 HIS A C 1
ATOM 823 O O . HIS A 1 102 ? 23.052 39.807 51.537 1.00 37.34 130 HIS A O 1
ATOM 830 N N . TYR A 1 103 ? 22.556 40.496 53.641 1.00 36.61 131 TYR A N 1
ATOM 831 C CA . TYR A 1 103 ? 22.406 41.930 53.309 1.00 36.07 131 TYR A CA 1
ATOM 832 C C . TYR A 1 103 ? 23.737 42.551 52.855 1.00 35.53 131 TYR A C 1
ATOM 833 O O . TYR A 1 103 ? 23.762 43.356 51.931 1.00 35.20 131 TYR A O 1
ATOM 842 N N . ILE A 1 104 ? 24.816 42.178 53.544 1.00 35.39 132 ILE A N 1
ATOM 843 C CA . ILE A 1 104 ? 26.195 42.575 53.229 1.00 36.00 132 ILE A CA 1
ATOM 844 C C . ILE A 1 104 ? 27.097 41.329 53.314 1.00 36.56 132 ILE A C 1
ATOM 845 O O . ILE A 1 104 ? 27.014 40.528 54.268 1.00 35.80 132 ILE A O 1
ATOM 850 N N . TRP A 1 105 ? 27.955 41.171 52.307 1.00 37.34 133 TRP A N 1
ATOM 851 C CA . TRP A 1 105 ? 28.955 40.120 52.303 1.00 37.92 133 TRP A CA 1
ATOM 852 C C . TRP A 1 105 ? 30.085 40.608 51.401 1.00 39.82 133 TRP A C 1
ATOM 853 O O . TRP A 1 105 ? 30.113 40.302 50.218 1.00 39.33 133 TRP A O 1
ATOM 864 N N . ASN A 1 106 ? 31.019 41.364 51.969 1.00 42.56 134 ASN A N 1
ATOM 865 C CA . ASN A 1 106 ? 32.125 41.940 51.187 1.00 48.02 134 ASN A CA 1
ATOM 866 C C . ASN A 1 106 ? 33.073 40.940 50.477 1.00 47.50 134 ASN A C 1
ATOM 867 O O . ASN A 1 106 ? 33.474 41.184 49.312 1.00 48.82 134 ASN A O 1
ATOM 872 N N . GLU A 1 107 ? 33.426 39.839 51.149 1.00 44.68 135 GLU A N 1
ATOM 873 C CA . GLU A 1 107 ? 34.258 38.813 50.528 1.00 45.25 135 GLU A CA 1
ATOM 874 C C . GLU A 1 107 ? 33.549 38.232 49.277 1.00 44.58 135 GLU A C 1
ATOM 875 O O . GLU A 1 107 ? 34.196 37.925 48.289 1.00 43.44 135 GLU A O 1
ATOM 881 N N . HIS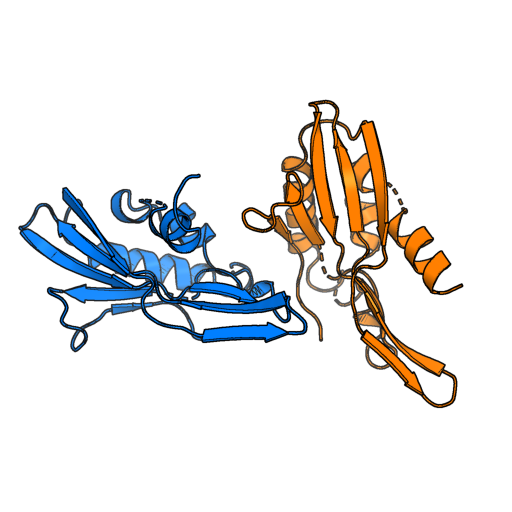 A 1 108 ? 32.218 38.140 49.335 1.00 43.22 136 HIS A N 1
ATOM 882 C CA . HIS A 1 108 ? 31.422 37.467 48.327 1.00 43.11 136 HIS A CA 1
ATOM 883 C C . HIS A 1 108 ? 30.198 38.310 47.948 1.00 41.53 136 HIS A C 1
ATOM 884 O O . HIS A 1 108 ? 29.087 38.019 48.360 1.00 40.40 136 HIS A O 1
ATOM 891 N N . PRO A 1 109 ? 30.403 39.378 47.177 1.00 41.22 137 PRO A N 1
ATOM 892 C CA . PRO A 1 109 ? 29.280 40.214 46.808 1.00 40.88 137 PRO A CA 1
ATOM 893 C C . PRO A 1 109 ? 28.218 39.521 45.935 1.00 41.41 137 PRO A C 1
ATOM 894 O O . PRO A 1 109 ? 27.085 39.996 45.857 1.00 41.26 137 PRO A O 1
ATOM 898 N N . GLU A 1 110 ? 28.588 38.424 45.283 1.00 42.32 138 GLU A N 1
ATOM 899 C CA . GLU A 1 110 ? 27.666 37.635 44.451 1.00 42.47 138 GLU A CA 1
ATOM 900 C C . GLU A 1 110 ? 26.689 36.769 45.262 1.00 41.25 138 GLU A C 1
ATOM 901 O O . GLU A 1 110 ? 25.764 36.167 44.684 1.00 42.08 138 GLU A O 1
ATOM 907 N N . TYR A 1 111 ? 26.912 36.678 46.574 1.00 39.52 139 TYR A N 1
ATOM 908 C CA . TYR A 1 111 ? 25.989 35.988 47.484 1.00 38.63 139 TYR A CA 1
ATOM 909 C C . TYR A 1 111 ? 25.028 36.942 48.217 1.00 37.85 139 TYR A C 1
ATOM 910 O O . TYR A 1 111 ? 24.238 36.483 49.058 1.00 38.82 139 TYR A O 1
ATOM 919 N N . GLU A 1 112 ? 25.106 38.247 47.928 1.00 37.35 140 GLU A N 1
ATOM 920 C CA . GLU A 1 112 ? 24.305 39.274 48.616 1.00 36.77 140 GLU A CA 1
ATOM 921 C C . GLU A 1 112 ? 22.867 39.376 48.106 1.00 37.10 140 GLU A C 1
ATOM 922 O O . GLU A 1 112 ? 22.620 39.468 46.897 1.00 37.08 140 GLU A O 1
ATOM 928 N N . GLY A 1 113 ? 21.920 39.361 49.039 1.00 36.77 141 GLY A N 1
ATOM 929 C CA . GLY A 1 113 ? 20.499 39.327 48.691 1.00 36.83 141 GLY A CA 1
ATOM 930 C C . GLY A 1 113 ? 19.902 38.011 49.137 1.00 37.34 141 GLY A C 1
ATOM 931 O O . GLY A 1 113 ? 20.534 37.256 49.886 1.00 38.81 141 GLY A O 1
ATOM 932 N N . ILE A 1 114 ? 18.697 37.722 48.655 1.00 37.96 142 ILE A N 1
ATOM 933 C CA . ILE A 1 114 ? 17.963 36.516 49.040 1.00 38.12 142 ILE A CA 1
ATOM 934 C C . ILE A 1 114 ? 18.602 35.245 48.443 1.00 38.60 142 ILE A C 1
ATOM 935 O O . ILE A 1 114 ? 19.005 35.222 47.276 1.00 39.77 142 ILE A O 1
ATOM 940 N N . ASN A 1 115 ? 18.690 34.202 49.266 1.00 37.92 143 ASN A N 1
ATOM 941 C CA . ASN A 1 115 ? 19.092 32.867 48.835 1.00 39.50 143 ASN A CA 1
ATOM 942 C C . ASN A 1 115 ? 18.024 31.771 49.110 1.00 39.95 143 ASN A C 1
ATOM 943 O O . ASN A 1 115 ? 17.986 30.745 48.424 1.00 40.59 143 ASN A O 1
ATOM 956 N N . ILE A 1 117 ? 13.797 31.023 50.827 1.00 38.18 145 ILE A N 1
ATOM 957 C CA . ILE A 1 117 ? 12.511 31.444 51.383 1.00 36.63 145 ILE A CA 1
ATOM 958 C C . ILE A 1 117 ? 11.833 30.243 52.039 1.00 36.80 145 ILE A C 1
ATOM 959 O O . ILE A 1 117 ? 11.888 29.118 51.538 1.00 37.19 145 ILE A O 1
ATOM 964 N N . GLN A 1 118 ? 11.235 30.491 53.192 1.00 36.26 146 GLN A N 1
ATOM 965 C CA . GLN A 1 118 ? 10.559 29.469 53.971 1.00 36.93 146 GLN A CA 1
ATOM 966 C C . GLN A 1 118 ? 9.121 29.901 54.307 1.00 36.26 146 GLN A C 1
ATOM 967 O O . GLN A 1 118 ? 8.884 31.056 54.632 1.00 35.00 146 GLN A O 1
ATOM 973 N N . ILE A 1 119 ? 8.182 28.960 54.318 1.00 36.91 147 ILE A N 1
ATOM 974 C CA . ILE A 1 119 ? 6.775 29.312 54.526 1.00 37.27 147 ILE A CA 1
ATOM 975 C C . ILE A 1 119 ? 5.964 28.188 55.181 1.00 37.77 147 ILE A C 1
ATOM 976 O O . ILE A 1 119 ? 6.197 27.014 54.915 1.00 37.49 147 ILE A O 1
ATOM 981 N N . CYS A 1 120 ? 5.009 28.586 56.021 1.00 38.34 148 CYS A N 1
ATOM 982 C CA . CYS A 1 120 ? 4.174 27.662 56.780 1.00 40.40 148 CYS A CA 1
ATOM 983 C C . CYS A 1 120 ? 2.818 28.265 57.126 1.00 41.56 148 CYS A C 1
ATOM 984 O O . CYS A 1 120 ? 2.567 29.425 56.846 1.00 41.37 148 CYS A O 1
ATOM 987 N N . LYS A 1 121 ? 1.947 27.452 57.726 1.00 43.96 149 LYS A N 1
ATOM 988 C CA . LYS A 1 121 ? 0.616 27.893 58.108 1.00 45.18 149 LYS A CA 1
ATOM 989 C C . LYS A 1 121 ? 0.454 27.989 59.620 1.00 47.25 149 LYS A C 1
ATOM 990 O O . LYS A 1 121 ? 0.860 27.087 60.358 1.00 45.59 149 LYS A O 1
ATOM 996 N N . ASP A 1 122 ? -0.123 29.108 60.063 1.00 49.30 150 ASP A N 1
ATOM 997 C CA . ASP A 1 122 ? -0.433 29.349 61.468 1.00 51.34 150 ASP A CA 1
ATOM 998 C C . ASP A 1 122 ? 0.811 29.240 62.333 1.00 47.51 150 ASP A C 1
ATOM 999 O O . ASP A 1 122 ? 0.722 28.908 63.514 1.00 47.26 150 ASP A O 1
ATOM 1004 N N . GLY A 1 123 ? 1.970 29.540 61.751 1.00 44.82 151 GLY A N 1
ATOM 1005 C CA . GLY A 1 123 ? 3.231 29.429 62.459 1.00 43.86 151 GLY A CA 1
ATOM 1006 C C . GLY A 1 123 ? 3.690 28.007 62.720 1.00 44.15 151 GLY A C 1
ATOM 1007 O O . GLY A 1 123 ? 4.514 27.772 63.618 1.00 48.54 151 GLY A O 1
ATOM 1008 N N . ASN A 1 124 ? 3.176 27.051 61.952 1.00 43.03 152 ASN A N 1
ATOM 1009 C CA . ASN A 1 124 ? 3.546 25.643 62.138 1.00 42.83 152 ASN A CA 1
ATOM 1010 C C . ASN A 1 124 ? 4.699 25.205 61.210 1.00 43.21 152 ASN A C 1
ATOM 1011 O O . ASN A 1 124 ? 4.454 24.658 60.139 1.00 43.17 152 ASN A O 1
ATOM 1016 N N . TRP A 1 125 ? 5.945 25.442 61.666 1.00 44.25 153 TRP A N 1
ATOM 1017 C CA . TRP A 1 125 ? 7.214 25.069 60.961 1.00 42.26 153 TRP A CA 1
ATOM 1018 C C . TRP A 1 125 ? 7.509 23.568 60.901 1.00 41.89 153 TRP A C 1
ATOM 1019 O O . TRP A 1 125 ? 8.471 23.161 60.253 1.00 43.20 153 TRP A O 1
ATOM 1030 N N . GLY A 1 126 ? 6.713 22.756 61.585 1.00 41.32 154 GLY A N 1
ATOM 1031 C CA . GLY A 1 126 ? 6.706 21.318 61.354 1.00 42.89 154 GLY A CA 1
ATOM 1032 C C . GLY A 1 126 ? 6.200 20.901 59.968 1.00 44.02 154 GLY A C 1
ATOM 1033 O O . GLY A 1 126 ? 6.498 19.788 59.518 1.00 46.36 154 GLY A O 1
ATOM 1034 N N . GLU A 1 127 ? 5.390 21.740 59.314 1.00 42.78 155 GLU A N 1
ATOM 1035 C CA . GLU A 1 127 ? 4.994 21.515 57.919 1.00 44.12 155 GLU A CA 1
ATOM 1036 C C . GLU A 1 127 ? 5.189 22.784 57.115 1.00 42.47 155 GLU A C 1
ATOM 1037 O O . GLU A 1 127 ? 4.249 23.555 56.902 1.00 43.66 155 GLU A O 1
ATOM 1043 N N . LYS A 1 128 ? 6.416 22.991 56.671 1.00 41.58 156 LYS A N 1
ATOM 1044 C CA . LYS A 1 128 ? 6.788 24.186 55.929 1.00 40.73 156 LYS A CA 1
ATOM 1045 C C . LYS A 1 128 ? 7.174 23.854 54.491 1.00 41.48 156 LYS A C 1
ATOM 1046 O O . LYS A 1 128 ? 7.493 22.701 54.157 1.00 42.33 156 LYS A O 1
ATOM 1052 N N . LEU A 1 129 ? 7.122 24.873 53.639 1.00 41.20 157 LEU A N 1
ATOM 1053 C CA . LEU A 1 129 ? 7.654 24.780 52.283 1.00 41.97 157 LEU A CA 1
ATOM 1054 C C . LEU A 1 129 ? 8.934 25.615 52.249 1.00 41.71 157 LEU A C 1
ATOM 1055 O O . LEU A 1 129 ? 8.901 26.820 52.523 1.00 40.13 157 LEU A O 1
ATOM 1060 N N . ILE A 1 130 ? 10.052 24.949 51.956 1.00 43.36 158 ILE A N 1
ATOM 1061 C CA . ILE A 1 130 ? 11.374 25.578 51.966 1.00 43.84 158 ILE A CA 1
ATOM 1062 C C . ILE A 1 130 ? 11.981 25.547 50.537 1.00 44.25 158 ILE A C 1
ATOM 1063 O O . ILE A 1 130 ? 12.208 24.472 49.982 1.00 43.48 158 ILE A O 1
ATOM 1068 N N . ILE A 1 131 ? 12.206 26.746 49.960 1.00 44.50 159 ILE A N 1
ATOM 1069 C CA . ILE A 1 131 ? 12.759 26.932 48.587 1.00 45.38 159 ILE A CA 1
ATOM 1070 C C . ILE A 1 131 ? 14.088 27.703 48.644 1.00 45.66 159 ILE A C 1
ATOM 1071 O O . ILE A 1 131 ? 14.377 28.338 49.647 1.00 44.71 159 ILE A O 1
ATOM 1076 N N . GLY A 1 132 ? 14.864 27.659 47.561 1.00 47.01 160 GLY A N 1
ATOM 1077 C CA . GLY A 1 132 ? 16.148 28.322 47.494 1.00 47.46 160 GLY A CA 1
ATOM 1078 C C . GLY A 1 132 ? 17.288 27.375 47.843 1.00 50.57 160 GLY A C 1
ATOM 1079 O O . GLY A 1 132 ? 17.095 26.163 47.925 1.00 50.53 160 GLY A O 1
ATOM 1080 N N . ARG A 1 133 ? 18.487 27.937 48.021 1.00 50.95 161 ARG A N 1
ATOM 1081 C CA . ARG A 1 133 ? 19.707 27.166 48.305 1.00 49.53 161 ARG A CA 1
ATOM 1082 C C . ARG A 1 133 ? 20.431 27.787 49.479 1.00 48.96 161 ARG A C 1
ATOM 1083 O O . ARG A 1 133 ? 20.322 29.011 49.693 1.00 48.08 161 ARG A O 1
ATOM 1091 N N . ASN A 1 134 ? 21.207 26.963 50.198 1.00 48.60 162 ASN A N 1
ATOM 1092 C CA . ASN A 1 134 ? 22.048 27.444 51.310 1.00 46.48 162 ASN A CA 1
ATOM 1093 C C . ASN A 1 134 ? 23.447 27.957 50.890 1.00 47.39 162 ASN A C 1
ATOM 1094 O O . ASN A 1 134 ? 24.125 27.355 50.044 1.00 49.09 162 ASN A O 1
ATOM 1099 N N . TYR A 1 135 ? 23.835 29.096 51.484 1.00 47.63 163 TYR A N 1
ATOM 1100 C CA . TYR A 1 135 ? 25.156 29.712 51.324 1.00 47.13 163 TYR A CA 1
ATOM 1101 C C . TYR A 1 135 ? 25.795 29.864 52.712 1.00 46.39 163 TYR A C 1
ATOM 1102 O O . TYR A 1 135 ? 26.187 30.961 53.124 1.00 47.85 163 TYR A O 1
ATOM 1111 N N . GLY B 1 1 ? 55.882 52.548 40.548 1.00 62.86 0 GLY B N 1
ATOM 1112 C CA . GLY B 1 1 ? 55.206 52.426 39.228 1.00 59.18 0 GLY B CA 1
ATOM 1113 C C . GLY B 1 1 ? 53.860 51.739 39.362 1.00 55.59 0 GLY B C 1
ATOM 1114 O O . GLY B 1 1 ? 52.873 52.169 38.775 1.00 53.14 0 GLY B O 1
ATOM 1115 N N . ASP B 1 2 ? 53.827 50.678 40.162 1.00 55.53 30 ASP B N 1
ATOM 1116 C CA . ASP B 1 2 ? 52.603 49.866 40.346 1.00 52.73 30 ASP B CA 1
ATOM 1117 C C . ASP B 1 2 ? 51.352 50.697 40.713 1.00 49.47 30 ASP B C 1
ATOM 1118 O O . ASP B 1 2 ? 50.312 50.530 40.097 1.00 47.53 30 ASP B O 1
ATOM 1123 N N . GLU B 1 3 ? 51.454 51.617 41.670 1.00 50.68 31 GLU B N 1
ATOM 1124 C CA . GLU B 1 3 ? 50.296 52.479 42.011 1.00 48.24 31 GLU B CA 1
ATOM 1125 C C . GLU B 1 3 ? 49.980 53.424 40.846 1.00 45.46 31 GLU B C 1
ATOM 1126 O O . GLU B 1 3 ? 48.835 53.465 40.400 1.00 42.52 31 GLU B O 1
ATOM 1132 N N . GLY B 1 4 ? 50.986 54.136 40.323 1.00 45.91 32 GLY B N 1
ATOM 1133 C CA . GLY B 1 4 ? 50.810 54.940 39.088 1.00 45.06 32 GLY B CA 1
ATOM 1134 C C . GLY B 1 4 ? 50.272 54.136 37.893 1.00 42.94 32 GLY B C 1
ATOM 1135 O O . GLY B 1 4 ? 49.460 54.631 37.112 1.00 41.40 32 GLY B O 1
ATOM 1136 N N . ASN B 1 5 ? 50.687 52.880 37.775 1.00 42.00 33 ASN B N 1
ATOM 1137 C CA . ASN B 1 5 ? 50.160 52.016 36.727 1.00 41.34 33 ASN B CA 1
ATOM 1138 C C . ASN B 1 5 ? 48.715 51.643 36.996 1.00 40.85 33 ASN B C 1
ATOM 1139 O O . ASN B 1 5 ? 47.935 51.476 36.047 1.00 40.30 33 ASN B O 1
ATOM 1144 N N . ILE B 1 6 ? 48.376 51.442 38.278 1.00 40.28 34 ILE B N 1
ATOM 1145 C CA . ILE B 1 6 ? 46.983 51.119 38.679 1.00 39.54 34 ILE B CA 1
ATOM 1146 C C . ILE B 1 6 ? 46.082 52.257 38.259 1.00 38.71 34 ILE B C 1
ATOM 1147 O O . ILE B 1 6 ? 45.038 52.027 37.672 1.00 39.53 34 ILE B O 1
ATOM 1152 N N . LYS B 1 7 ? 46.498 53.485 38.532 1.00 39.52 35 LYS B N 1
ATOM 1153 C CA . LYS B 1 7 ? 45.715 54.654 38.143 1.00 40.29 35 LYS B CA 1
ATOM 1154 C C . LYS B 1 7 ? 45.616 54.841 36.602 1.00 41.85 35 LYS B C 1
ATOM 1155 O O . LYS B 1 7 ? 44.546 55.146 36.079 1.00 41.86 35 LYS B O 1
ATOM 1161 N N . GLU B 1 8 ? 46.729 54.712 35.884 1.00 44.98 36 GLU B N 1
ATOM 1162 C CA . GLU B 1 8 ? 46.697 54.780 34.411 1.00 44.65 36 GLU B CA 1
ATOM 1163 C C . GLU B 1 8 ? 45.676 53.813 33.859 1.00 42.60 36 GLU B C 1
ATOM 1164 O O . GLU B 1 8 ? 44.857 54.200 33.018 1.00 44.55 36 GLU B O 1
ATOM 1170 N N . ASN B 1 9 ? 45.736 52.549 34.293 1.00 40.54 37 ASN B N 1
ATOM 1171 C CA . ASN B 1 9 ? 44.794 51.523 33.770 1.00 39.41 37 ASN B CA 1
ATOM 1172 C C . ASN B 1 9 ? 43.355 51.822 34.141 1.00 38.14 37 ASN B C 1
ATOM 1173 O O . ASN B 1 9 ? 42.480 51.697 33.307 1.00 37.38 37 ASN B O 1
ATOM 1178 N N . ALA B 1 10 ? 43.147 52.258 35.387 1.00 37.84 38 ALA B N 1
ATOM 1179 C CA . ALA B 1 10 ? 41.833 52.660 35.862 1.00 37.17 38 ALA B CA 1
ATOM 1180 C C . ALA B 1 10 ? 41.240 53.834 35.074 1.00 37.59 38 ALA B C 1
ATOM 1181 O O . ALA B 1 10 ? 40.048 53.813 34.734 1.00 37.65 38 ALA B O 1
ATOM 1183 N N . VAL B 1 11 ? 42.049 54.863 34.817 1.00 38.29 39 VAL B N 1
ATOM 1184 C CA . VAL B 1 11 ? 41.645 56.022 33.989 1.00 40.07 39 VAL B CA 1
ATOM 1185 C C . VAL B 1 11 ? 41.192 55.604 32.577 1.00 41.76 39 VAL B C 1
ATOM 1186 O O . VAL B 1 11 ? 40.211 56.136 32.058 1.00 43.47 39 VAL B O 1
ATOM 1190 N N . ARG B 1 12 ? 41.876 54.644 31.962 1.00 42.54 40 ARG B N 1
ATOM 1191 C CA . ARG B 1 12 ? 41.418 54.125 30.678 1.00 44.35 40 ARG B CA 1
ATOM 1192 C C . ARG B 1 12 ? 40.074 53.332 30.758 1.00 44.84 40 ARG B C 1
ATOM 1193 O O . ARG B 1 12 ? 39.309 53.299 29.764 1.00 41.80 40 ARG B O 1
ATOM 1217 N N . GLU B 1 15 ? 37.448 56.034 30.908 1.00 45.24 43 GLU B N 1
ATOM 1218 C CA . GLU B 1 15 ? 37.285 56.594 29.544 1.00 46.50 43 GLU B CA 1
ATOM 1219 C C . GLU B 1 15 ? 36.372 55.758 28.644 1.00 45.45 43 GLU B C 1
ATOM 1220 O O . GLU B 1 15 ? 35.605 56.306 27.872 1.00 49.46 43 GLU B O 1
ATOM 1226 N N . CYS B 1 16 ? 36.451 54.438 28.750 1.00 45.48 44 CYS B N 1
ATOM 1227 C CA . CYS B 1 16 ? 35.507 53.522 28.086 1.00 47.70 44 CYS B CA 1
ATOM 1228 C C . CYS B 1 16 ? 34.049 53.776 28.476 1.00 48.57 44 CYS B C 1
ATOM 1229 O O . CYS B 1 16 ? 33.151 53.614 27.656 1.00 48.67 44 CYS B O 1
ATOM 1232 N N . ILE B 1 17 ? 33.821 54.164 29.731 1.00 50.07 45 ILE B N 1
ATOM 1233 C CA . ILE B 1 17 ? 32.465 54.455 30.233 1.00 51.50 45 ILE B CA 1
ATOM 1234 C C . ILE B 1 17 ? 31.993 55.831 29.736 1.00 54.05 45 ILE B C 1
ATOM 1235 O O . ILE B 1 17 ? 30.890 55.952 29.172 1.00 58.96 45 ILE B O 1
ATOM 1240 N N . VAL B 1 18 ? 32.852 56.840 29.881 1.00 52.79 46 VAL B N 1
ATOM 1241 C CA . VAL B 1 18 ? 32.605 58.176 29.320 1.00 53.02 46 VAL B CA 1
ATOM 1242 C C . VAL B 1 18 ? 32.193 58.069 27.827 1.00 54.32 46 VAL B C 1
ATOM 1243 O O . VAL B 1 18 ? 31.256 58.734 27.387 1.00 56.96 46 VAL B O 1
ATOM 1247 N N . ASN B 1 19 ? 32.858 57.186 27.084 1.00 51.56 47 ASN B N 1
ATOM 1248 C CA . ASN B 1 19 ? 32.568 56.968 25.661 1.00 51.68 47 ASN B CA 1
ATOM 1249 C C . ASN B 1 19 ? 31.516 55.877 25.372 1.00 51.62 47 ASN B C 1
ATOM 1250 O O . ASN B 1 19 ? 31.044 55.759 24.238 1.00 53.42 47 ASN B O 1
ATOM 1255 N N . LYS B 1 20 ? 31.166 55.089 26.393 1.00 50.12 48 LYS B N 1
ATOM 1256 C CA . LYS B 1 20 ? 30.194 53.987 26.300 1.00 50.29 48 LYS B CA 1
ATOM 1257 C C . LYS B 1 20 ? 30.648 52.944 25.296 1.00 49.81 48 LYS B C 1
ATOM 1258 O O . LYS B 1 20 ? 29.976 52.664 24.296 1.00 52.44 48 LYS B O 1
ATOM 1264 N N . ASP B 1 21 ? 31.810 52.377 25.588 1.00 46.91 49 ASP B N 1
ATOM 1265 C CA . ASP B 1 21 ? 32.507 51.488 24.688 1.00 48.15 49 ASP B CA 1
ATOM 1266 C C . ASP B 1 21 ? 32.692 50.168 25.430 1.00 47.96 49 ASP B C 1
ATOM 1267 O O . ASP B 1 21 ? 33.610 50.002 26.217 1.00 45.79 49 ASP B O 1
ATOM 1272 N N . SER B 1 22 ? 31.773 49.237 25.193 1.00 51.96 50 SER B N 1
ATOM 1273 C CA . SER B 1 22 ? 31.775 47.929 25.866 1.00 52.52 50 SER B CA 1
ATOM 1274 C C . SER B 1 22 ? 32.765 46.914 25.260 1.00 53.35 50 SER B C 1
ATOM 1275 O O . SER B 1 22 ? 33.138 45.955 25.928 1.00 49.20 50 SER B O 1
ATOM 1278 N N . GLU B 1 23 ? 33.166 47.111 23.997 1.00 57.37 51 GLU B N 1
ATOM 1279 C CA . GLU B 1 23 ? 34.314 46.359 23.430 1.00 57.91 51 GLU B CA 1
ATOM 1280 C C . GLU B 1 23 ? 35.523 46.588 24.315 1.00 54.20 51 GLU B C 1
ATOM 1281 O O . GLU B 1 23 ? 36.153 45.642 24.805 1.00 50.28 51 GLU B O 1
ATOM 1287 N N . LYS B 1 24 ? 35.863 47.876 24.438 1.00 51.61 52 LYS B N 1
ATOM 1288 C CA . LYS B 1 24 ? 37.122 48.287 25.012 1.00 50.26 52 LYS B CA 1
ATOM 1289 C C . LYS B 1 24 ? 37.066 48.082 26.526 1.00 46.27 52 LYS B C 1
ATOM 1290 O O . LYS B 1 24 ? 38.002 47.536 27.083 1.00 45.50 52 LYS B O 1
ATOM 1296 N N . LEU B 1 25 ? 35.954 48.416 27.183 1.00 44.93 53 LEU B N 1
ATOM 1297 C CA . LEU B 1 25 ? 35.801 48.101 28.619 1.00 43.43 53 LEU B CA 1
ATOM 1298 C C . LEU B 1 25 ? 35.935 46.590 28.891 1.00 42.73 53 LEU B C 1
ATOM 1299 O O . LEU B 1 25 ? 36.566 46.178 29.864 1.00 39.15 53 LEU B O 1
ATOM 1304 N N . PHE B 1 26 ? 35.362 45.769 28.010 1.00 44.53 54 PHE B N 1
ATOM 1305 C CA . PHE B 1 26 ? 35.405 44.317 28.200 1.00 44.35 54 PHE B CA 1
ATOM 1306 C C . PHE B 1 26 ? 36.766 43.694 27.891 1.00 43.96 54 PHE B C 1
ATOM 1307 O O . PHE B 1 26 ? 37.100 42.645 28.429 1.00 43.92 54 PHE B O 1
ATOM 1315 N N . ASP B 1 27 ? 37.559 44.339 27.048 1.00 43.73 55 ASP B N 1
ATOM 1316 C CA . ASP B 1 27 ? 38.869 43.815 26.737 1.00 44.29 55 ASP B CA 1
ATOM 1317 C C . ASP B 1 27 ? 39.784 43.880 27.954 1.00 44.74 55 ASP B C 1
ATOM 1318 O O . ASP B 1 27 ? 40.880 43.313 27.935 1.00 47.83 55 ASP B O 1
ATOM 1323 N N . PHE B 1 28 ? 39.349 44.600 28.996 1.00 43.73 56 PHE B N 1
ATOM 1324 C CA . PHE B 1 28 ? 40.033 44.667 30.295 1.00 41.11 56 PHE B CA 1
ATOM 1325 C C . PHE B 1 28 ? 39.743 43.479 31.193 1.00 39.35 56 PHE B C 1
ATOM 1326 O O . PHE B 1 28 ? 40.430 43.306 32.215 1.00 37.16 56 PHE B O 1
ATOM 1334 N N . TYR B 1 29 ? 38.712 42.703 30.844 1.00 39.21 57 TYR B N 1
ATOM 1335 C CA . TYR B 1 29 ? 38.267 41.568 31.66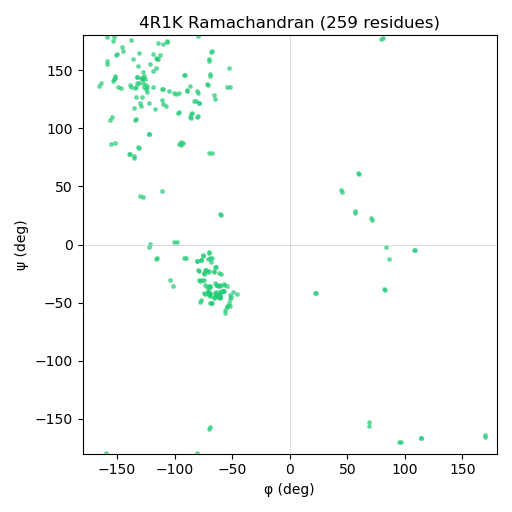4 1.00 39.19 57 TYR B CA 1
ATOM 1336 C C . TYR B 1 29 ? 39.305 40.457 31.599 1.00 39.30 57 TYR B C 1
ATOM 1337 O O . TYR B 1 29 ? 40.116 40.405 30.667 1.00 38.82 57 TYR B O 1
ATOM 1346 N N . ASN B 1 30 ? 39.290 39.585 32.606 1.00 38.65 58 ASN B N 1
ATOM 1347 C CA . ASN B 1 30 ? 40.288 38.546 32.672 1.00 39.49 58 ASN B CA 1
ATOM 1348 C C . ASN B 1 30 ? 40.066 37.559 31.514 1.00 41.56 58 ASN B C 1
ATOM 1349 O O . ASN B 1 30 ? 39.031 37.598 30.847 1.00 41.70 58 ASN B O 1
ATOM 1354 N N . LYS B 1 31 ? 41.054 36.703 31.271 1.00 43.39 59 LYS B N 1
ATOM 1355 C CA . LYS B 1 31 ? 41.026 35.729 30.170 1.00 45.43 59 LYS B CA 1
ATOM 1356 C C . LYS B 1 31 ? 39.923 34.676 30.303 1.00 47.54 59 LYS B C 1
ATOM 1357 O O . LYS B 1 31 ? 39.264 34.321 29.318 1.00 47.82 59 LYS B O 1
ATOM 1363 N N . ASP B 1 3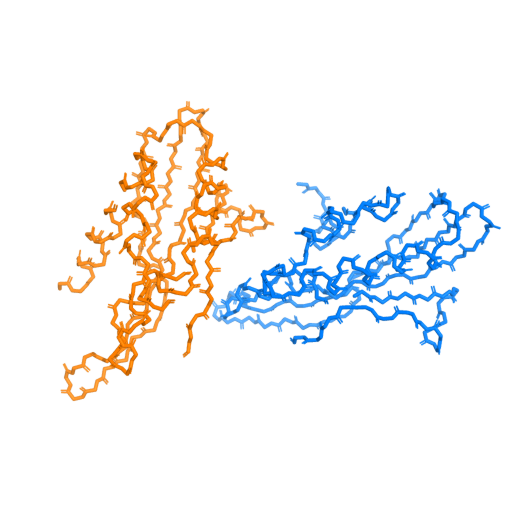2 ? 39.748 34.151 31.518 1.00 5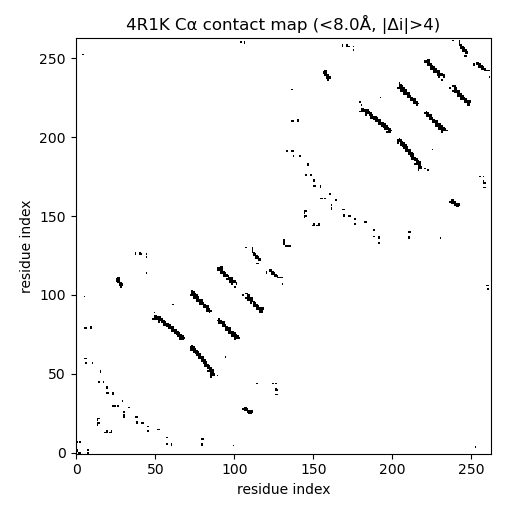0.07 60 ASP B N 1
ATOM 1364 C CA . ASP B 1 32 ? 38.697 33.145 31.793 1.00 53.15 60 ASP B CA 1
ATOM 1365 C C . ASP B 1 32 ? 37.265 33.669 31.498 1.00 53.13 60 ASP B C 1
ATOM 1366 O O . ASP B 1 32 ? 36.404 32.899 31.071 1.00 55.14 60 ASP B O 1
ATOM 1379 N N . LYS B 1 34 ? 36.544 36.249 29.176 1.00 48.30 62 LYS B N 1
ATOM 1380 C CA . LYS B 1 34 ? 36.463 36.458 27.731 1.00 50.08 62 LYS B CA 1
ATOM 1381 C C . LYS B 1 34 ? 36.226 35.134 26.993 1.00 52.78 62 LYS B C 1
ATOM 1382 O O . LYS B 1 34 ? 35.444 35.079 26.035 1.00 53.66 62 LYS B O 1
ATOM 1388 N N . ASP B 1 35 ? 36.922 34.083 27.422 1.00 53.80 63 ASP B N 1
ATOM 1389 C CA . ASP B 1 35 ? 36.788 32.763 26.796 1.00 56.77 63 ASP B CA 1
ATOM 1390 C C . ASP B 1 35 ? 35.423 32.153 27.092 1.00 56.18 63 ASP B C 1
ATOM 1391 O O . ASP B 1 35 ? 34.777 31.632 26.182 1.00 57.25 63 ASP B O 1
ATOM 1396 N N . ASN B 1 36 ? 34.988 32.246 28.357 1.00 53.71 64 ASN B N 1
ATOM 1397 C CA . ASN B 1 36 ? 33.816 31.502 28.855 1.00 53.79 64 ASN B CA 1
ATOM 1398 C C . ASN B 1 36 ? 32.517 32.288 29.038 1.00 53.04 64 ASN B C 1
ATOM 1399 O O . ASN B 1 36 ? 31.432 31.711 28.895 1.00 53.16 64 ASN B O 1
ATOM 1404 N N . TYR B 1 37 ? 32.622 33.581 29.359 1.00 51.30 65 TYR B N 1
ATOM 1405 C CA . TYR B 1 37 ? 31.457 34.373 29.789 1.00 52.02 65 TYR B CA 1
ATOM 1406 C C . TYR B 1 37 ? 31.254 35.681 28.993 1.00 52.22 65 TYR B C 1
ATOM 1407 O O . TYR B 1 37 ? 30.894 36.714 29.562 1.00 52.66 65 TYR B O 1
ATOM 1416 N N . LYS B 1 38 ? 31.452 35.616 27.680 1.00 53.60 66 LYS B N 1
ATOM 1417 C CA . LYS B 1 38 ? 31.457 36.801 26.816 1.00 53.98 66 LYS B CA 1
ATOM 1418 C C . LYS B 1 38 ? 30.063 37.421 26.680 1.00 56.10 66 LYS B C 1
ATOM 1419 O O . LYS B 1 38 ? 29.896 38.619 26.876 1.00 55.46 66 LYS B O 1
ATOM 1425 N N . ASP B 1 39 ? 29.066 36.603 26.359 1.00 58.92 67 ASP B N 1
ATOM 1426 C CA . ASP B 1 39 ? 27.718 37.113 26.086 1.00 61.00 67 ASP B CA 1
ATOM 1427 C C . ASP B 1 39 ? 27.068 37.654 27.376 1.00 62.05 67 ASP B C 1
ATOM 1428 O O . ASP B 1 39 ? 26.433 38.710 27.362 1.00 67.96 67 ASP B O 1
ATOM 1433 N N . SER B 1 40 ? 27.232 36.925 28.481 1.00 59.12 68 SER B N 1
ATOM 1434 C CA . SER B 1 40 ? 26.798 37.369 29.814 1.00 54.92 68 SER B CA 1
ATOM 1435 C C . SER B 1 40 ? 27.361 38.731 30.199 1.00 50.87 68 SER B C 1
ATOM 1436 O O . SER B 1 40 ? 26.616 39.641 30.573 1.00 49.49 68 SER B O 1
ATOM 1439 N N . SER B 1 41 ? 28.682 38.856 30.106 1.00 47.57 69 SER B N 1
ATOM 1440 C CA . SER B 1 41 ? 29.390 40.045 30.569 1.00 45.78 69 SER B CA 1
ATOM 1441 C C . SER B 1 41 ? 29.162 41.297 29.698 1.00 46.85 69 SER B C 1
ATOM 1442 O O . SER B 1 41 ? 28.994 42.396 30.231 1.00 45.85 69 SER B O 1
ATOM 1445 N N . LEU B 1 42 ? 29.154 41.135 28.370 1.00 49.59 70 L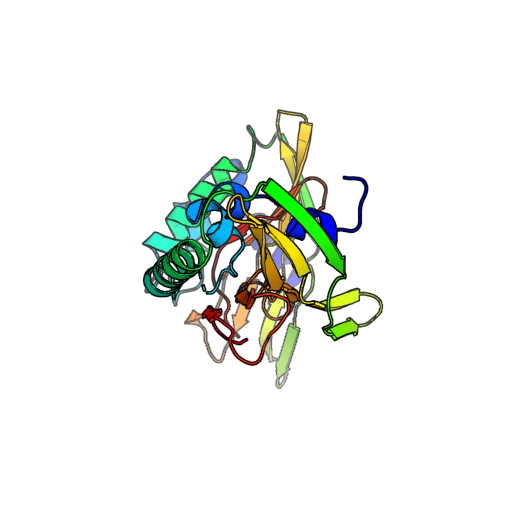EU B N 1
ATOM 1446 C CA . LEU B 1 42 ? 28.808 42.238 27.462 1.00 49.91 70 LEU B CA 1
ATOM 1447 C C . LEU B 1 42 ? 27.363 42.721 27.639 1.00 51.17 70 LEU B C 1
ATOM 1448 O O . LEU B 1 42 ? 27.101 43.905 27.478 1.00 51.74 70 LEU B O 1
ATOM 1453 N N . ASP B 1 43 ? 26.426 41.822 27.946 1.00 52.98 71 ASP B N 1
ATOM 1454 C CA . ASP B 1 43 ? 25.024 42.221 28.198 1.00 55.63 71 ASP B CA 1
ATOM 1455 C C . ASP B 1 43 ? 24.858 42.903 29.561 1.00 54.61 71 ASP B C 1
ATOM 1456 O O . ASP B 1 43 ? 23.968 43.728 29.752 1.00 53.20 71 ASP B O 1
ATOM 1461 N N . GLU B 1 44 ? 25.694 42.516 30.516 1.00 56.12 72 GLU B N 1
ATOM 1462 C CA . GLU B 1 44 ? 25.701 43.148 31.839 1.00 56.39 72 GLU B CA 1
ATOM 1463 C C . GLU B 1 44 ? 26.327 44.536 31.783 1.00 59.00 72 GLU B C 1
ATOM 1464 O O . GLU B 1 44 ? 25.882 45.431 32.501 1.00 63.06 72 GLU B O 1
ATOM 1470 N N . ILE B 1 45 ? 27.343 44.713 30.930 1.00 57.79 73 ILE B N 1
ATOM 1471 C CA . ILE B 1 45 ? 27.940 46.031 30.682 1.00 51.87 73 ILE B CA 1
ATOM 1472 C C . ILE B 1 45 ? 26.926 47.009 30.041 1.00 52.62 73 ILE B C 1
ATOM 1473 O O . ILE B 1 45 ? 26.944 48.203 30.341 1.00 50.64 73 ILE B O 1
ATOM 1478 N N . ARG B 1 46 ? 26.032 46.505 29.186 1.00 58.52 74 ARG B N 1
ATOM 1479 C CA . ARG B 1 46 ? 24.958 47.331 28.578 1.00 59.70 74 ARG B CA 1
ATOM 1480 C C . ARG B 1 46 ? 24.013 47.896 29.641 1.00 59.57 74 ARG B C 1
ATOM 1481 O O . ARG B 1 46 ? 23.673 49.084 29.602 1.00 65.61 74 ARG B O 1
ATOM 1489 N N . GLN B 1 47 ? 23.611 47.048 30.590 1.00 56.03 75 GLN B N 1
ATOM 1490 C CA . GLN B 1 47 ? 22.751 47.467 31.695 1.00 54.28 75 GLN B CA 1
ATOM 1491 C C . GLN B 1 47 ? 23.496 48.556 32.483 1.00 51.40 75 GLN B C 1
ATOM 1492 O O . GLN B 1 47 ? 22.925 49.586 32.819 1.00 50.76 75 GLN B O 1
ATOM 1498 N N . LEU B 1 48 ? 24.792 48.346 32.722 1.00 50.45 76 LEU B N 1
ATOM 1499 C CA . LEU B 1 48 ? 25.619 49.325 33.426 1.00 48.82 76 LEU B CA 1
ATOM 1500 C C . LEU B 1 48 ? 25.462 50.675 32.793 1.00 49.38 76 LEU B C 1
ATOM 1501 O O . LEU B 1 48 ? 25.314 51.670 33.492 1.00 47.83 76 LEU B O 1
ATOM 1506 N N . PHE B 1 49 ? 25.505 50.692 31.463 1.00 52.45 77 PHE B N 1
ATOM 1507 C CA . PHE B 1 49 ? 25.379 51.930 30.693 1.00 54.19 77 PHE B CA 1
ATOM 1508 C C . PHE B 1 49 ? 23.989 52.549 30.745 1.00 55.52 77 PHE B C 1
ATOM 1509 O O . PHE B 1 49 ? 23.871 53.766 30.763 1.00 55.06 77 PHE B O 1
ATOM 1517 N N . GLU B 1 50 ? 22.952 51.719 30.778 1.00 57.98 78 GLU B N 1
ATOM 1518 C CA . GLU B 1 50 ? 21.571 52.223 30.895 1.00 62.87 78 GLU B CA 1
ATOM 1519 C C . GLU B 1 50 ? 21.274 52.805 32.290 1.00 61.52 78 GLU B C 1
ATOM 1520 O O . GLU B 1 50 ? 20.344 53.599 32.444 1.00 66.83 78 GLU B O 1
ATOM 1526 N N . TYR B 1 51 ? 22.041 52.369 33.291 1.00 58.01 79 TYR B N 1
ATOM 1527 C CA . TYR B 1 51 ? 21.952 52.865 34.680 1.00 56.94 79 TYR B CA 1
ATOM 1528 C C . TYR B 1 51 ? 22.614 54.248 34.905 1.00 56.13 79 TYR B C 1
ATOM 1529 O O . TYR B 1 51 ? 22.406 54.875 35.945 1.00 52.57 79 TYR B O 1
ATOM 1538 N N . ILE B 1 52 ? 23.404 54.695 33.925 1.00 54.64 80 ILE B N 1
ATOM 1539 C CA . ILE B 1 52 ? 24.043 56.003 33.927 1.00 52.34 80 ILE B CA 1
ATOM 1540 C C . ILE B 1 52 ? 23.154 56.938 33.104 1.00 54.87 80 ILE B C 1
ATOM 1541 O O . ILE B 1 52 ? 23.024 56.759 31.898 1.00 52.42 80 ILE B O 1
ATOM 1546 N N . ASP B 1 53 ? 22.556 57.937 33.749 1.00 60.31 81 ASP B N 1
ATOM 1547 C CA . ASP B 1 53 ? 21.650 58.875 33.051 1.00 68.57 81 ASP B CA 1
ATOM 1548 C C . ASP B 1 53 ? 22.409 60.049 32.404 1.00 69.56 81 ASP B C 1
ATOM 1549 O O . ASP B 1 53 ? 22.943 60.927 33.092 1.00 71.06 81 ASP B O 1
ATOM 1554 N N . GLY B 1 54 ? 22.462 60.042 31.076 1.00 63.73 82 GLY B N 1
ATOM 1555 C CA . GLY B 1 54 ? 23.089 61.118 30.321 1.00 62.48 82 GLY B CA 1
ATOM 1556 C C . GLY B 1 54 ? 24.598 61.046 30.271 1.00 59.04 82 GLY B C 1
ATOM 1557 O O . GLY B 1 54 ? 25.199 60.142 30.852 1.00 55.19 82 GLY B O 1
ATOM 1558 N N . ALA B 1 55 ? 25.193 61.984 29.528 1.00 60.01 83 ALA B N 1
ATOM 1559 C CA . ALA B 1 55 ? 26.648 62.053 29.327 1.00 58.41 83 ALA B CA 1
ATOM 1560 C C . ALA B 1 55 ? 27.364 62.457 30.604 1.00 57.71 83 ALA B C 1
ATOM 1561 O O . ALA B 1 55 ? 26.854 63.257 31.389 1.00 58.90 83 ALA B O 1
ATOM 1563 N N . ILE B 1 56 ? 28.554 61.886 30.791 1.00 55.84 84 ILE B N 1
ATOM 1564 C CA . ILE B 1 56 ? 29.422 62.183 31.923 1.00 52.30 84 ILE B CA 1
ATOM 1565 C C . ILE B 1 56 ? 30.161 63.500 31.655 1.00 54.47 84 ILE B C 1
ATOM 1566 O O . ILE B 1 56 ? 31.015 63.590 30.759 1.00 53.44 84 ILE B O 1
ATOM 1571 N N . THR B 1 57 ? 29.795 64.530 32.420 1.00 55.99 85 THR B N 1
ATOM 1572 C CA . THR B 1 57 ? 30.427 65.855 32.348 1.00 55.84 85 THR B CA 1
ATOM 1573 C C . THR B 1 57 ? 31.793 65.925 33.086 1.00 53.64 85 THR B C 1
ATOM 1574 O O . THR B 1 57 ? 32.675 66.674 32.677 1.00 55.44 85 THR B O 1
ATOM 1578 N N . SER B 1 58 ? 31.981 65.141 34.150 1.00 50.33 86 SER B N 1
ATOM 1579 C CA . SER B 1 58 ? 33.267 65.135 34.879 1.00 48.63 86 SER B CA 1
ATOM 1580 C C . SER B 1 58 ? 33.458 63.870 35.683 1.00 46.09 86 SER B C 1
ATOM 1581 O O . SER B 1 58 ? 32.484 63.219 36.040 1.00 47.14 86 SER B O 1
ATOM 1584 N N . TYR B 1 59 ? 34.704 63.543 36.010 1.00 44.74 87 TYR B N 1
ATOM 1585 C CA . TYR B 1 59 ? 34.979 62.461 36.961 1.00 43.04 87 TYR B CA 1
ATOM 1586 C C . TYR B 1 59 ? 36.188 62.755 37.787 1.00 44.24 87 TYR B C 1
ATOM 1587 O O . TYR B 1 59 ? 36.905 63.706 37.515 1.00 46.79 87 TYR B O 1
ATOM 1596 N N . ASN B 1 60 ? 36.404 61.950 38.813 1.00 44.22 88 ASN B N 1
ATOM 1597 C CA . ASN B 1 60 ? 37.562 62.137 39.627 1.00 48.65 88 ASN B CA 1
ATOM 1598 C C . ASN B 1 60 ? 37.981 60.849 40.290 1.00 49.73 88 ASN B C 1
ATOM 1599 O O . ASN B 1 60 ? 37.151 60.060 40.722 1.00 51.33 88 ASN B O 1
ATOM 1604 N N . TYR B 1 61 ? 39.289 60.640 40.351 1.00 51.09 89 TYR B N 1
ATOM 1605 C CA . TYR B 1 61 ? 39.844 59.377 40.819 1.00 49.14 89 TYR B CA 1
ATOM 1606 C C . TYR B 1 61 ? 39.944 59.416 42.325 1.00 49.26 89 TYR B C 1
ATOM 1607 O O . TYR B 1 61 ? 40.689 60.217 42.891 1.00 48.22 89 TYR B O 1
ATOM 1616 N N . GLU B 1 62 ? 39.128 58.588 42.973 1.00 53.83 90 GLU B N 1
ATOM 1617 C CA . GLU B 1 62 ? 39.340 58.243 44.381 1.00 52.79 90 GLU B CA 1
ATOM 1618 C C . GLU B 1 62 ? 40.435 57.187 44.313 1.00 53.88 90 GLU B C 1
ATOM 1619 O O . GLU B 1 62 ? 40.882 56.836 43.233 1.00 67.27 90 GLU B O 1
ATOM 1625 N N . GLY B 1 63 ? 40.877 56.653 45.424 1.00 50.98 91 GLY B N 1
ATOM 1626 C CA . GLY B 1 63 ? 42.076 55.810 45.370 1.00 50.40 91 GLY B CA 1
ATOM 1627 C C . GLY B 1 63 ? 42.033 54.448 44.685 1.00 46.19 91 GLY B C 1
ATOM 1628 O O . GLY B 1 63 ? 41.178 54.150 43.841 1.00 41.47 91 GLY B O 1
ATOM 1629 N N . LYS B 1 64 ? 42.979 53.615 45.115 1.00 49.06 92 LYS B N 1
ATOM 1630 C CA . LYS B 1 64 ? 43.057 52.199 44.755 1.00 49.56 92 LYS B CA 1
ATOM 1631 C C . LYS B 1 64 ? 41.937 51.355 45.411 1.00 46.37 92 LYS B C 1
ATOM 1632 O O . LYS B 1 64 ? 41.713 50.226 44.996 1.00 46.71 92 LYS B O 1
ATOM 1638 N N . GLY B 1 65 ? 41.211 51.898 46.388 1.00 44.63 93 GLY B N 1
ATOM 1639 C CA . GLY B 1 65 ? 40.305 51.087 47.175 1.00 43.11 93 GLY B CA 1
ATOM 1640 C C . GLY B 1 65 ? 41.196 50.172 47.995 1.00 44.25 93 GLY B C 1
ATOM 1641 O O . GLY B 1 65 ? 42.373 50.483 48.222 1.00 44.44 93 GLY B O 1
ATOM 1642 N N . GLY B 1 66 ? 40.645 49.032 48.412 1.00 42.99 94 GLY B N 1
ATOM 1643 C CA . GLY B 1 66 ? 41.391 48.030 49.167 1.00 42.57 94 GLY B CA 1
ATOM 1644 C C . GLY B 1 66 ? 41.656 46.768 48.366 1.00 41.27 94 GLY B C 1
ATOM 1645 O O . GLY B 1 66 ? 41.140 46.586 47.257 1.00 39.47 94 GLY B O 1
ATOM 1646 N N . GLY B 1 67 ? 42.459 45.882 48.942 1.00 40.77 95 GLY B N 1
ATOM 1647 C CA . GLY B 1 67 ? 42.819 44.644 48.276 1.00 40.17 95 GLY B CA 1
ATOM 1648 C C . GLY B 1 67 ? 43.925 43.961 49.036 1.00 42.42 95 GLY B C 1
ATOM 1649 O O . GLY B 1 67 ? 44.217 44.324 50.184 1.00 43.46 95 GLY B O 1
ATOM 1650 N N . GLN B 1 68 ? 44.562 42.988 48.402 1.00 42.60 96 GLN B N 1
ATOM 1651 C CA . GLN B 1 68 ? 45.625 42.243 49.048 1.00 44.96 96 GLN B CA 1
ATOM 1652 C C . GLN B 1 68 ? 46.893 42.273 48.173 1.00 45.47 96 GLN B C 1
ATOM 1653 O O . GLN B 1 68 ? 46.814 42.278 46.935 1.00 43.35 96 GLN B O 1
ATOM 1659 N N . GLU B 1 69 ? 48.057 42.322 48.818 1.00 47.04 97 GLU B N 1
ATOM 1660 C CA . GLU B 1 69 ? 49.324 42.387 48.107 1.00 46.89 97 GLU B CA 1
ATOM 1661 C C . GLU B 1 69 ? 50.316 41.398 48.768 1.00 46.34 97 GLU B C 1
ATOM 1662 O O . GLU B 1 69 ? 50.614 41.499 49.956 1.00 47.22 97 GLU B O 1
ATOM 1668 N N . ALA B 1 70 ? 50.751 40.394 48.008 1.00 44.61 98 ALA B N 1
ATOM 1669 C CA . ALA B 1 70 ? 51.605 39.354 48.535 1.00 46.09 98 ALA B CA 1
ATOM 1670 C C . ALA B 1 70 ? 52.894 39.425 47.751 1.00 46.76 98 ALA B C 1
ATOM 1671 O O . ALA B 1 70 ? 52.874 39.561 46.524 1.00 44.74 98 ALA B O 1
ATOM 1673 N N . LYS B 1 71 ? 54.012 39.338 48.473 1.00 48.94 99 LYS B N 1
ATOM 1674 C CA . LYS B 1 71 ? 55.330 39.439 47.872 1.00 50.46 99 LYS B CA 1
ATOM 1675 C C . LYS B 1 71 ? 56.229 38.279 48.343 1.00 52.61 99 LYS B C 1
ATOM 1676 O O . LYS B 1 71 ? 56.189 37.866 49.514 1.00 53.77 99 LYS B O 1
ATOM 1682 N N . ASN B 1 72 ? 57.011 37.725 47.411 1.00 52.91 100 ASN B N 1
ATOM 1683 C CA . ASN B 1 72 ? 57.910 36.623 47.711 1.00 54.63 100 ASN B CA 1
ATOM 1684 C C . ASN B 1 72 ? 59.306 36.831 47.127 1.00 56.22 100 ASN B C 1
ATOM 1685 O O . ASN B 1 72 ? 59.439 37.064 45.930 1.00 55.17 100 ASN B O 1
ATOM 1690 N N . ASP B 1 73 ? 60.344 36.719 47.970 1.00 59.17 101 ASP B N 1
ATOM 1691 C CA . ASP B 1 73 ? 61.768 36.912 47.569 1.00 61.22 101 ASP B CA 1
ATOM 1692 C C . ASP B 1 73 ? 61.991 38.148 46.671 1.00 61.06 101 ASP B C 1
ATOM 1693 O O . ASP B 1 73 ? 62.669 38.073 45.634 1.00 61.24 101 ASP B O 1
ATOM 1698 N N . GLY B 1 74 ? 61.404 39.273 47.079 1.00 61.27 102 GLY B N 1
ATOM 1699 C CA . GLY B 1 74 ? 61.518 40.541 46.351 1.00 62.12 102 GLY B CA 1
ATOM 1700 C C . GLY B 1 74 ? 60.535 40.722 45.199 1.00 61.9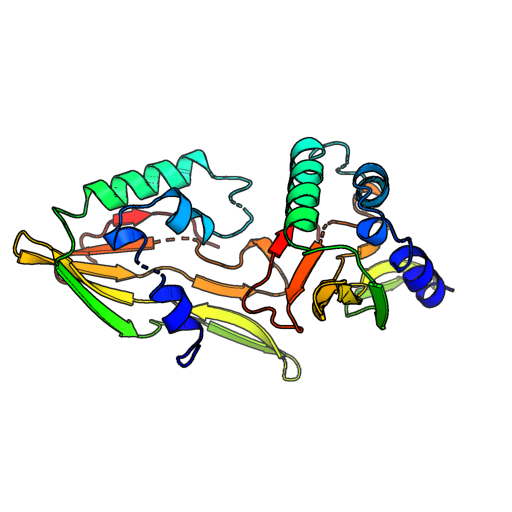0 102 GLY B C 1
ATOM 1701 O O . GLY B 1 74 ? 60.507 41.778 44.580 1.00 60.94 102 GLY B O 1
ATOM 1702 N N . ILE B 1 75 ? 59.710 39.703 44.937 1.00 63.46 103 ILE B N 1
ATOM 1703 C CA . ILE B 1 75 ? 58.842 39.637 43.763 1.00 60.72 103 ILE B CA 1
ATOM 1704 C C . ILE B 1 75 ? 57.351 39.475 44.139 1.00 58.61 103 ILE B C 1
ATOM 1705 O O . ILE B 1 75 ? 56.953 38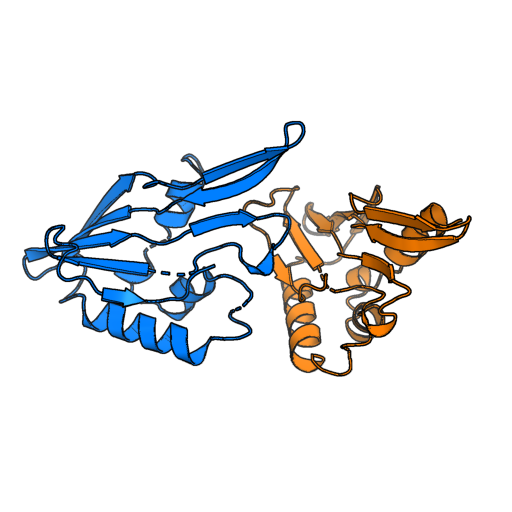.514 44.809 1.00 57.66 103 ILE B O 1
ATOM 1710 N N . ILE B 1 76 ? 56.534 40.421 43.681 1.00 56.97 104 ILE B N 1
ATOM 1711 C CA . ILE B 1 76 ? 55.079 40.373 43.877 1.00 55.96 104 ILE B CA 1
ATOM 1712 C C . ILE B 1 76 ? 54.497 39.188 43.100 1.00 56.20 104 ILE B C 1
ATOM 1713 O O . ILE B 1 76 ? 54.732 39.076 41.903 1.00 61.16 104 ILE B O 1
ATOM 1718 N N . CYS B 1 77 ? 53.703 38.343 43.751 1.00 54.65 105 CYS B N 1
ATOM 1719 C CA . CYS B 1 77 ? 52.989 37.266 43.045 1.00 54.44 105 CYS B CA 1
ATOM 1720 C C . CYS B 1 77 ? 51.467 37.403 43.072 1.00 54.27 105 CYS B C 1
ATOM 1721 O O . CYS B 1 77 ? 50.763 36.702 42.324 1.00 57.52 105 CYS B O 1
ATOM 1724 N N . TYR B 1 78 ? 50.957 38.310 43.915 1.00 53.14 106 TYR B N 1
ATOM 1725 C CA . TYR B 1 78 ? 49.509 38.623 43.993 1.00 48.81 106 TYR B CA 1
ATOM 1726 C C . TYR B 1 78 ? 49.305 40.092 44.388 1.00 45.38 106 TYR B C 1
ATOM 1727 O O . TYR B 1 78 ? 49.968 40.603 45.283 1.00 45.33 106 TYR B O 1
ATOM 1736 N N . TYR B 1 79 ? 48.384 40.758 43.702 1.00 42.25 107 TYR B N 1
ATOM 1737 C CA . TYR B 1 79 ? 48.107 42.162 43.933 1.00 40.58 107 TYR B CA 1
ATOM 1738 C C . TYR B 1 79 ? 46.687 42.418 43.449 1.00 39.85 107 TYR B C 1
ATOM 1739 O O . TYR B 1 79 ? 46.419 42.415 42.233 1.00 39.50 107 TYR B O 1
ATOM 1748 N N . SER B 1 80 ? 45.770 42.603 44.394 1.00 39.54 108 SER B N 1
ATOM 1749 C CA . SER B 1 80 ? 44.372 42.930 44.072 1.00 38.24 108 SER B CA 1
ATOM 1750 C C . SER B 1 80 ? 44.073 44.305 44.619 1.00 37.90 108 SER B C 1
ATOM 1751 O O . SER B 1 80 ? 44.642 44.724 45.631 1.00 38.95 108 SER B O 1
ATOM 1754 N N . CYS B 1 81 ? 43.147 44.985 43.966 1.00 36.85 109 CYS B N 1
ATOM 1755 C CA . CYS B 1 81 ? 42.691 46.273 44.423 1.00 37.01 109 CYS B CA 1
ATOM 1756 C C . CYS B 1 81 ? 41.319 46.552 43.804 1.00 37.20 109 CYS B C 1
ATOM 1757 O O . CYS B 1 81 ? 40.783 45.729 43.044 1.00 36.36 109 CYS B O 1
ATOM 1760 N N . HIS B 1 82 ? 40.761 47.722 44.121 1.00 38.79 110 HIS B N 1
ATOM 1761 C CA . HIS B 1 82 ? 39.425 48.130 43.646 1.00 39.95 110 HIS B CA 1
ATOM 1762 C C . HIS B 1 82 ? 39.391 49.632 43.238 1.00 38.19 110 HIS B C 1
ATOM 1763 O O . HIS B 1 82 ? 38.890 50.475 44.004 1.00 38.65 110 HIS B O 1
ATOM 1770 N N . PRO B 1 83 ? 39.925 49.957 42.033 1.00 37.26 111 PRO B N 1
ATOM 1771 C CA . PRO B 1 83 ? 39.970 51.350 41.532 1.00 36.55 111 PRO B CA 1
ATOM 1772 C C . PRO B 1 83 ? 38.601 52.022 41.515 1.00 35.86 111 PRO B C 1
ATOM 1773 O O . PRO B 1 83 ? 37.628 51.417 41.107 1.00 34.57 111 PRO B O 1
ATOM 1777 N N . GLU B 1 84 ? 38.545 53.267 41.974 1.00 37.60 112 GLU B N 1
ATOM 1778 C CA . GLU B 1 84 ? 37.277 53.904 42.290 1.00 37.74 112 GLU B CA 1
ATOM 1779 C C . GLU B 1 84 ? 37.285 55.328 41.793 1.00 38.99 112 GLU B C 1
ATOM 1780 O O . GLU B 1 84 ? 38.285 56.058 41.935 1.00 39.11 112 GLU B O 1
ATOM 1786 N N . PHE B 1 85 ? 36.170 55.707 41.172 1.00 39.90 113 PHE B N 1
ATOM 1787 C CA . PHE B 1 85 ? 35.947 57.079 40.742 1.00 40.40 113 PHE B CA 1
ATOM 1788 C C . PHE B 1 85 ? 34.609 57.563 41.251 1.00 40.28 113 PHE B C 1
ATOM 1789 O O . PHE B 1 85 ? 33.680 56.790 41.338 1.00 39.92 113 PHE B O 1
ATOM 1797 N N . ASP B 1 86 ? 34.536 58.822 41.654 1.00 41.99 114 ASP B N 1
ATOM 1798 C CA . ASP B 1 86 ? 33.268 59.503 41.730 1.00 44.31 114 ASP B CA 1
ATOM 1799 C C . ASP B 1 86 ? 33.140 60.157 40.375 1.00 44.06 114 ASP B C 1
ATOM 1800 O O . ASP B 1 86 ? 34.158 60.574 39.794 1.00 46.05 114 ASP B O 1
ATOM 1805 N N . PHE B 1 87 ? 31.915 60.247 39.856 1.00 42.00 115 PHE B N 1
ATOM 1806 C CA . PHE B 1 87 ? 31.671 60.990 38.613 1.00 41.68 115 PHE B CA 1
ATOM 1807 C C . PHE B 1 87 ? 30.257 61.603 38.556 1.00 41.54 115 PHE B C 1
ATOM 1808 O O . PHE B 1 87 ? 29.396 61.224 39.331 1.00 40.84 115 PHE B O 1
ATOM 1816 N N . THR B 1 88 ? 30.059 62.558 37.648 1.00 41.81 116 THR B N 1
ATOM 1817 C CA . THR B 1 88 ? 28.844 63.353 37.579 1.00 42.93 116 THR B CA 1
ATOM 1818 C C . THR B 1 88 ? 28.366 63.404 36.132 1.00 43.66 116 THR B C 1
ATOM 1819 O O . THR B 1 88 ? 29.184 63.462 35.220 1.00 43.32 116 THR B O 1
ATOM 1823 N N . THR B 1 89 ? 27.044 63.405 35.930 1.00 44.75 117 THR B N 1
ATOM 1824 C CA . THR B 1 89 ? 26.454 63.445 34.577 1.00 46.06 117 THR B CA 1
ATOM 1825 C C . THR B 1 89 ? 25.839 64.802 34.247 1.00 48.52 117 THR B C 1
ATOM 1826 O O . THR B 1 89 ? 25.781 65.699 35.088 1.00 48.68 117 THR B O 1
ATOM 1830 N N . GLU B 1 90 ? 25.383 64.946 33.003 1.00 50.99 118 GLU B N 1
ATOM 1831 C CA . GLU B 1 90 ? 24.727 66.174 32.538 1.00 53.62 118 GLU B CA 1
ATOM 1832 C C . GLU B 1 90 ? 23.432 66.504 33.308 1.00 54.54 118 GLU B C 1
ATOM 1833 O O . GLU B 1 90 ? 23.027 67.663 33.368 1.00 56.51 118 GLU B O 1
ATOM 1839 N N . THR B 1 91 ? 22.791 65.501 33.899 1.00 53.46 119 THR B N 1
ATOM 1840 C CA . THR B 1 91 ? 21.581 65.723 34.705 1.00 54.58 119 THR B CA 1
ATOM 1841 C C . THR B 1 91 ? 21.878 66.373 36.088 1.00 54.50 119 THR B C 1
ATOM 1842 O O . THR B 1 91 ? 20.997 67.004 36.688 1.00 57.59 119 THR B O 1
ATOM 1846 N N . GLY B 1 92 ? 23.115 66.244 36.573 1.00 52.06 120 GLY B N 1
ATOM 1847 C CA . GLY B 1 92 ? 23.490 66.662 37.925 1.00 51.14 120 GLY B CA 1
ATOM 1848 C C . GLY B 1 92 ? 23.759 65.480 38.850 1.00 49.13 120 GLY B C 1
ATOM 1849 O O . GLY B 1 92 ? 24.195 65.663 39.990 1.00 48.48 120 GLY B O 1
ATOM 1850 N N . GLN B 1 93 ? 23.521 64.269 38.347 1.00 47.65 121 GLN B N 1
ATOM 1851 C CA . GLN B 1 93 ? 23.579 63.073 39.153 1.00 45.87 121 GLN B CA 1
ATOM 1852 C C . GLN B 1 93 ? 25.008 62.580 39.330 1.00 44.48 121 GLN B C 1
ATOM 1853 O O . GLN B 1 93 ? 25.709 62.329 38.342 1.00 44.46 121 GLN B O 1
ATOM 1859 N N . GLU B 1 94 ? 25.426 62.438 40.594 1.00 44.23 122 GLU B N 1
ATOM 1860 C CA . GLU B 1 94 ? 26.711 61.813 40.949 1.00 42.92 122 GLU B CA 1
ATOM 1861 C C . GLU B 1 94 ? 26.606 60.294 41.138 1.00 41.00 122 GLU B C 1
ATOM 1862 O O . GLU B 1 94 ? 25.728 59.785 41.836 1.00 41.03 122 GLU B O 1
ATOM 1868 N N . TYR B 1 95 ? 27.537 59.584 40.533 1.00 39.49 123 TYR B N 1
ATOM 1869 C CA . TYR B 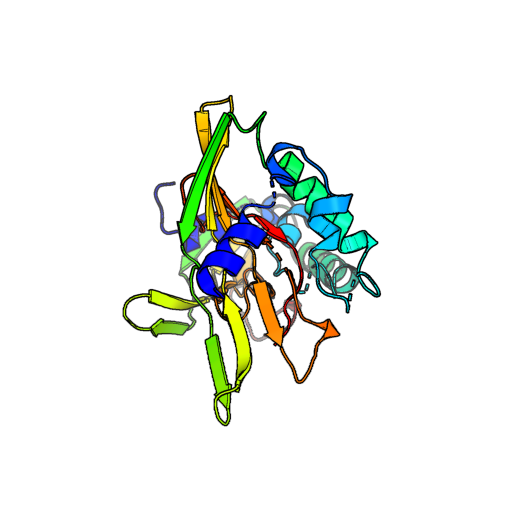1 95 ? 27.646 58.162 40.709 1.00 38.47 123 TYR B CA 1
ATOM 1870 C C . TYR B 1 95 ? 28.941 57.897 41.455 1.00 38.33 123 TYR B C 1
ATOM 1871 O O . TYR B 1 95 ? 29.809 58.765 41.525 1.00 38.87 123 TYR B O 1
ATOM 1880 N N . THR B 1 96 ? 29.070 56.705 42.019 1.00 38.22 124 THR B N 1
ATOM 1881 C CA . THR B 1 96 ? 30.381 56.187 42.420 1.00 39.39 124 THR B CA 1
ATOM 1882 C C . THR B 1 96 ? 30.544 54.810 41.778 1.00 40.27 124 THR B C 1
ATOM 1883 O O . THR B 1 96 ? 29.608 54.001 41.798 1.00 40.31 124 THR B O 1
ATOM 1887 N N . ILE B 1 97 ? 31.722 54.555 41.207 1.00 41.68 125 ILE B N 1
ATOM 1888 C CA . ILE B 1 97 ? 32.012 53.279 40.529 1.00 41.38 125 ILE B CA 1
ATOM 1889 C C . ILE B 1 97 ? 33.268 52.649 41.130 1.00 41.15 125 ILE B C 1
ATOM 1890 O O . ILE B 1 97 ? 34.251 53.346 41.379 1.00 42.10 125 ILE B O 1
ATOM 1895 N N . SER B 1 98 ? 33.221 51.334 41.354 1.00 41.15 126 SER B N 1
ATOM 1896 C CA . SER B 1 98 ? 34.372 50.547 41.879 1.00 39.78 126 SER B CA 1
ATOM 1897 C C . SER B 1 98 ? 34.625 49.297 40.991 1.00 39.62 126 SER B C 1
ATOM 1898 O O . SER B 1 98 ? 33.722 48.482 40.803 1.00 41.19 126 SER B O 1
ATOM 1901 N N . PHE B 1 99 ? 35.809 49.183 40.389 1.00 40.05 127 PHE B N 1
ATOM 1902 C CA . PHE B 1 99 ? 36.122 48.034 39.507 1.00 42.13 127 PHE B CA 1
ATOM 1903 C C . PHE B 1 99 ? 36.941 47.014 40.307 1.00 41.16 127 PHE B C 1
ATOM 1904 O O . PHE B 1 99 ? 37.958 47.408 40.874 1.00 44.43 127 PHE B O 1
ATOM 1912 N N . SER B 1 100 ? 36.565 45.727 40.312 1.00 39.92 128 SER B N 1
ATOM 1913 C CA . SER B 1 100 ? 37.392 44.681 40.957 1.00 41.00 128 SER B CA 1
ATOM 1914 C C . SER B 1 100 ? 38.565 44.288 40.053 1.00 40.15 128 SER B C 1
ATOM 1915 O O . SER B 1 100 ? 38.364 43.835 38.924 1.00 37.94 128 SER B O 1
ATOM 1918 N N . TYR B 1 101 ? 39.794 44.446 40.559 1.00 38.38 129 TYR B N 1
ATOM 1919 C CA . TYR B 1 101 ? 40.977 44.437 39.691 1.00 36.73 129 TYR B CA 1
ATOM 1920 C C . TYR B 1 101 ? 42.054 43.551 40.286 1.00 36.57 129 TYR B C 1
ATOM 1921 O O . TYR B 1 101 ? 42.691 43.885 41.288 1.00 36.46 129 TYR B O 1
ATOM 1930 N N . HIS B 1 102 ? 42.243 42.410 39.640 1.00 37.10 130 HIS B N 1
ATOM 1931 C CA . HIS B 1 102 ? 43.328 41.490 39.949 1.00 38.51 130 HIS B CA 1
ATOM 1932 C C . HIS B 1 102 ? 44.537 41.824 39.041 1.00 38.53 130 HIS B C 1
ATOM 1933 O O . HIS B 1 102 ? 44.700 41.257 37.959 1.00 36.86 130 HIS B O 1
ATOM 1940 N N . TYR B 1 103 ? 45.362 42.763 39.521 1.00 39.00 131 TYR B N 1
ATOM 1941 C CA . TYR B 1 103 ? 46.410 43.403 38.708 1.00 39.65 131 TYR B CA 1
ATOM 1942 C C . TYR B 1 103 ? 47.557 42.448 38.366 1.00 39.14 131 TYR B C 1
ATOM 1943 O O . TYR B 1 103 ? 48.042 42.431 37.233 1.00 39.34 131 TYR B O 1
ATOM 1952 N N . ILE B 1 104 ? 47.962 41.653 39.355 1.00 39.04 132 ILE B N 1
ATOM 1953 C CA . ILE B 1 104 ? 48.936 40.576 39.183 1.00 39.88 132 ILE B CA 1
ATOM 1954 C C . ILE B 1 104 ? 48.393 39.319 39.885 1.00 41.38 132 ILE B C 1
ATOM 1955 O O . ILE B 1 104 ? 47.910 39.375 41.033 1.00 41.68 132 ILE B O 1
ATOM 1960 N N . TRP B 1 105 ? 48.497 38.178 39.215 1.00 42.54 133 TRP B N 1
ATOM 1961 C CA . TRP B 1 105 ? 48.172 36.893 39.826 1.00 44.78 133 TRP B CA 1
ATOM 1962 C C . TRP B 1 105 ? 49.021 35.821 39.117 1.00 47.07 133 TRP B C 1
ATOM 1963 O O . TRP B 1 105 ? 48.562 35.218 38.121 1.00 46.85 133 TRP B O 1
ATOM 1974 N N . ASN B 1 106 ? 50.253 35.589 39.609 1.00 46.95 134 ASN B N 1
ATOM 1975 C CA . ASN B 1 106 ? 51.179 34.639 38.947 1.00 48.17 134 ASN B CA 1
ATOM 1976 C C . ASN B 1 106 ? 50.712 33.159 38.826 1.00 50.56 134 ASN B C 1
ATOM 1977 O O . ASN B 1 106 ? 50.916 32.521 37.769 1.00 51.49 134 ASN B O 1
ATOM 1982 N N . GLU B 1 107 ? 50.079 32.629 39.882 1.00 52.14 135 GLU B N 1
ATOM 1983 C CA . GLU B 1 107 ? 49.539 31.264 39.846 1.00 53.92 135 GLU B CA 1
ATOM 1984 C C . GLU B 1 107 ? 48.495 31.135 38.740 1.00 52.26 135 GLU B C 1
ATOM 1985 O O . GLU B 1 107 ? 48.408 30.103 38.095 1.00 54.71 135 GLU B O 1
ATOM 1991 N N . HIS B 1 108 ? 47.723 32.194 38.515 1.00 49.21 136 HIS B N 1
ATOM 1992 C CA . HIS B 1 108 ? 46.556 32.153 37.622 1.00 47.95 136 HIS B CA 1
ATOM 1993 C C . HIS B 1 108 ? 46.536 33.390 36.720 1.00 44.70 136 HIS B C 1
ATOM 1994 O O . HIS B 1 108 ? 45.788 34.337 36.962 1.00 42.57 136 HIS B O 1
ATOM 2001 N N . PRO B 1 109 ? 47.386 33.409 35.690 1.00 43.87 137 PRO B N 1
ATOM 2002 C CA . PRO B 1 109 ? 47.418 34.583 34.801 1.00 42.55 137 PRO B CA 1
ATOM 2003 C C . PRO B 1 109 ? 46.127 34.826 33.996 1.00 41.44 137 PRO B C 1
ATOM 2004 O O . PRO B 1 109 ? 45.908 35.939 33.539 1.00 39.75 137 PRO B O 1
ATOM 2008 N N . GLU B 1 110 ? 45.286 33.796 33.861 1.00 42.73 138 GLU B N 1
ATOM 2009 C CA . GLU B 1 110 ? 43.968 33.897 33.189 1.00 43.24 138 GLU B CA 1
ATOM 2010 C C . GLU B 1 110 ? 42.874 34.607 34.027 1.00 42.58 138 GLU B C 1
ATOM 2011 O O . GLU B 1 110 ? 41.780 34.893 33.528 1.00 43.23 138 GLU B O 1
ATOM 2017 N N . TYR B 1 111 ? 43.170 34.865 35.297 1.00 42.05 139 TYR B N 1
ATOM 2018 C CA . TYR B 1 111 ? 42.300 35.642 36.182 1.00 40.99 139 TYR B CA 1
ATOM 2019 C C . TYR B 1 111 ? 42.738 37.116 36.362 1.00 40.17 139 TYR B C 1
ATOM 2020 O O . TYR B 1 111 ? 42.102 37.854 37.112 1.00 39.11 139 TYR B O 1
ATOM 2029 N N . GLU B 1 112 ? 43.805 37.535 35.669 1.00 40.39 140 GLU B N 1
ATOM 2030 C CA . GLU B 1 112 ? 44.340 38.890 35.786 1.00 38.92 140 GLU B CA 1
ATOM 2031 C C . GLU B 1 112 ? 43.560 39.905 34.964 1.00 38.45 140 GLU B C 1
ATOM 2032 O O . GLU B 1 112 ? 43.296 39.705 33.770 1.00 40.57 140 GLU B O 1
ATOM 2038 N N . GLY B 1 113 ? 43.219 41.014 35.607 1.00 37.48 141 GLY B N 1
ATOM 2039 C CA . GLY B 1 113 ? 42.391 42.042 35.003 1.00 37.55 141 GLY B CA 1
ATOM 2040 C C . GLY B 1 113 ? 41.074 42.116 35.728 1.00 38.76 141 GLY B C 1
ATOM 2041 O O . GLY B 1 113 ? 40.918 41.530 36.798 1.00 37.91 141 GLY B O 1
ATOM 2042 N N . ILE B 1 114 ? 40.108 42.818 35.126 1.00 41.76 142 ILE B N 1
ATOM 2043 C CA . ILE B 1 114 ? 38.783 43.041 35.739 1.00 40.76 142 ILE B CA 1
ATOM 2044 C C . ILE B 1 114 ? 37.943 41.759 35.754 1.00 39.94 142 ILE B C 1
ATOM 2045 O O . ILE B 1 114 ? 37.938 40.983 34.792 1.00 42.79 142 ILE B O 1
ATOM 2050 N N . ASN B 1 115 ? 37.263 41.530 36.873 1.00 39.51 143 ASN B N 1
ATOM 2051 C CA . ASN B 1 115 ? 36.289 40.443 37.013 1.00 40.40 143 ASN B CA 1
ATOM 2052 C C . ASN B 1 115 ? 34.874 40.953 37.398 1.00 39.94 143 ASN B C 1
ATOM 2053 O O . ASN B 1 115 ? 33.884 40.306 37.095 1.00 39.07 143 ASN B O 1
ATOM 2066 N N . ILE B 1 117 ? 32.353 44.671 38.421 1.00 44.24 145 ILE B N 1
ATOM 2067 C CA . ILE B 1 117 ? 32.124 46.119 38.505 1.00 43.16 145 ILE B CA 1
ATOM 2068 C C . ILE B 1 117 ? 30.897 46.356 39.397 1.00 45.22 145 ILE B C 1
ATOM 2069 O O . ILE B 1 117 ? 29.877 45.668 39.281 1.00 54.75 145 ILE B O 1
ATOM 2074 N N . GLN B 1 118 ? 31.006 47.339 40.278 1.00 41.69 146 GLN B N 1
ATOM 2075 C CA . GLN B 1 118 ? 29.933 47.714 41.204 1.00 39.81 146 GLN B CA 1
ATOM 2076 C C . GLN B 1 118 ? 29.611 49.210 41.083 1.00 39.82 146 GLN B C 1
ATOM 2077 O O . GLN B 1 118 ? 30.525 50.030 40.880 1.00 39.53 146 GLN B O 1
ATOM 2083 N N . ILE B 1 119 ? 28.331 49.578 41.190 1.00 39.14 147 ILE B N 1
ATOM 2084 C CA . ILE B 1 119 ? 27.937 50.974 40.920 1.00 40.17 147 ILE B CA 1
ATOM 2085 C C . ILE B 1 119 ? 26.705 51.413 41.699 1.00 41.14 147 ILE B C 1
ATOM 2086 O O . ILE B 1 119 ? 25.762 50.634 41.870 1.00 43.36 147 ILE B O 1
ATOM 2091 N N . CYS B 1 120 ? 26.719 52.677 42.135 1.00 40.70 148 CYS B N 1
ATOM 2092 C CA . CYS B 1 120 ? 25.646 53.262 42.947 1.00 40.18 148 CYS B CA 1
ATOM 2093 C C . CYS B 1 120 ? 25.541 54.773 42.759 1.00 40.30 148 CYS B C 1
ATOM 2094 O O . CYS B 1 120 ? 26.338 55.378 42.074 1.00 39.75 148 CYS B O 1
ATOM 2097 N N . LYS B 1 121 ? 24.581 55.381 43.432 1.00 42.42 149 LYS B N 1
ATOM 2098 C CA . LYS B 1 121 ? 24.384 56.818 43.381 1.00 44.24 149 LYS B CA 1
ATOM 2099 C C . LYS B 1 121 ? 24.745 57.498 44.709 1.00 46.54 149 LYS B C 1
ATOM 2100 O O . LYS B 1 121 ? 24.334 57.042 45.795 1.00 46.82 149 LYS B O 1
ATOM 2106 N N . ASP B 1 122 ? 25.493 58.606 44.607 1.00 47.19 150 ASP B N 1
ATOM 2107 C CA . ASP B 1 122 ? 25.841 59.457 45.751 1.00 47.09 150 ASP B CA 1
ATOM 2108 C C . ASP B 1 122 ? 26.562 58.650 46.858 1.00 45.89 150 ASP B C 1
ATOM 2109 O O . ASP B 1 122 ? 26.482 58.997 48.034 1.00 47.77 150 ASP B O 1
ATOM 2114 N N . GLY B 1 123 ? 27.250 57.581 46.480 1.00 42.84 151 GLY B N 1
ATOM 2115 C CA . GLY B 1 123 ? 27.904 56.707 47.439 1.00 41.26 151 GLY B CA 1
ATOM 2116 C C . GLY B 1 123 ? 26.961 55.863 48.284 1.00 41.94 151 GLY B C 1
ATOM 2117 O O . GLY B 1 123 ? 27.328 55.401 49.365 1.00 41.03 151 GLY B O 1
ATOM 2118 N N . ASN B 1 124 ? 25.748 55.630 47.787 1.00 42.86 152 ASN B N 1
ATOM 2119 C CA . ASN B 1 124 ? 24.773 54.812 48.508 1.00 43.58 152 ASN B CA 1
ATOM 2120 C C . ASN B 1 124 ? 24.774 53.351 48.018 1.00 42.88 152 ASN B C 1
ATOM 2121 O O . ASN B 1 124 ? 23.966 52.968 47.145 1.00 42.46 152 ASN B O 1
ATOM 2126 N N . TRP B 1 125 ? 25.664 52.548 48.618 1.00 42.27 153 TRP B N 1
ATOM 2127 C CA . TRP B 1 125 ? 25.808 51.087 48.322 1.00 42.01 153 TRP B CA 1
ATOM 2128 C C . TRP B 1 125 ? 24.618 50.196 48.809 1.00 44.18 153 TRP B C 1
ATOM 2129 O O . TRP B 1 125 ? 24.594 48.990 48.540 1.00 42.44 153 TRP B O 1
ATOM 2140 N N . GLY B 1 126 ? 23.670 50.780 49.546 1.00 46.40 154 GLY B N 1
ATOM 2141 C CA . GLY B 1 126 ? 22.369 50.138 49.799 1.00 49.79 154 GLY B CA 1
ATOM 2142 C C . GLY B 1 126 ? 21.463 49.929 48.574 1.00 50.94 154 GLY B C 1
ATOM 2143 O O . GLY B 1 126 ? 20.572 49.070 48.605 1.00 51.19 154 GLY B O 1
ATOM 2144 N N . GLU B 1 127 ? 21.671 50.720 47.511 1.00 52.19 155 GLU B N 1
ATOM 2145 C CA . GLU B 1 127 ? 20.990 50.502 46.209 1.00 53.69 155 GLU B CA 1
ATOM 2146 C C . GLU B 1 127 ? 22.029 50.557 45.084 1.00 51.84 155 GLU B C 1
ATOM 2147 O O . GLU B 1 127 ? 22.243 51.612 44.489 1.00 48.71 155 GLU B O 1
ATOM 2153 N N . LYS B 1 128 ? 22.700 49.419 44.832 1.00 49.45 156 LYS B N 1
ATOM 2154 C CA . LYS B 1 128 ? 23.776 49.318 43.830 1.00 44.89 156 LYS B CA 1
ATOM 2155 C C . LYS B 1 128 ? 23.429 48.362 42.689 1.00 45.37 156 LYS B C 1
ATOM 2156 O O . LYS B 1 128 ? 22.566 47.497 42.837 1.00 44.61 156 LYS B O 1
ATOM 2162 N N . LEU B 1 129 ? 24.144 48.516 41.574 1.00 43.94 157 LEU B N 1
ATOM 2163 C CA . LEU B 1 129 ? 24.115 47.551 40.508 1.00 45.65 157 LEU B CA 1
ATOM 2164 C C . LEU B 1 129 ? 25.473 46.827 40.471 1.00 46.22 157 LEU B C 1
ATOM 2165 O O . LEU B 1 129 ? 26.536 47.454 40.327 1.00 46.02 157 LEU B O 1
ATOM 2170 N N . ILE B 1 130 ? 25.430 45.504 40.634 1.00 47.33 158 ILE B N 1
ATOM 2171 C CA . ILE B 1 130 ? 26.621 44.644 40.578 1.00 45.59 158 ILE B CA 1
ATOM 2172 C C . ILE B 1 130 ? 26.648 43.889 39.248 1.00 46.13 158 ILE B C 1
ATOM 2173 O O . ILE B 1 130 ? 25.636 43.281 38.861 1.00 49.88 158 ILE B O 1
ATOM 2178 N N . ILE B 1 131 ? 27.802 43.890 38.575 1.00 41.97 159 ILE B N 1
ATOM 2179 C CA . ILE B 1 131 ? 28.017 43.011 37.432 1.00 40.93 159 ILE B CA 1
ATOM 2180 C C . ILE B 1 131 ? 29.339 42.262 37.545 1.00 39.09 159 ILE B C 1
ATOM 2181 O O . ILE B 1 131 ? 30.181 42.625 38.343 1.00 38.10 159 ILE B O 1
ATOM 2186 N N . GLY B 1 132 ? 29.505 41.219 36.736 1.00 39.71 160 GLY B N 1
ATOM 2187 C CA . GLY B 1 132 ? 30.724 40.417 36.719 1.00 40.73 160 GLY B CA 1
ATOM 2188 C C . GLY B 1 132 ? 30.631 39.160 37.566 1.00 42.84 160 GLY B C 1
ATOM 2189 O O . GLY B 1 132 ? 29.540 38.796 38.016 1.00 44.94 160 GLY B O 1
ATOM 2190 N N . ARG B 1 133 ? 31.769 38.488 37.767 1.00 42.66 161 ARG B N 1
ATOM 2191 C CA . ARG B 1 133 ? 31.829 37.241 38.514 1.00 45.26 161 ARG B CA 1
ATOM 2192 C C . ARG B 1 133 ? 33.043 37.251 39.478 1.00 45.73 161 ARG B C 1
ATOM 2193 O O . ARG B 1 133 ? 33.984 38.026 39.287 1.00 42.47 161 ARG B O 1
ATOM 2201 N N . ASN B 1 134 ? 33.003 36.401 40.512 1.00 46.69 162 ASN B N 1
ATOM 2202 C CA . ASN B 1 134 ? 34.054 36.348 41.554 1.00 49.13 162 ASN B CA 1
ATOM 2203 C C . ASN B 1 134 ? 35.155 35.271 41.353 1.00 53.35 162 ASN B C 1
ATOM 2204 O O . ASN B 1 134 ? 34.849 34.085 41.146 1.00 56.62 162 ASN B O 1
ATOM 2209 N N . TYR B 1 135 ? 36.422 35.696 41.456 1.00 51.62 163 TYR B N 1
ATOM 2210 C CA . TYR B 1 135 ? 37.586 34.806 41.334 1.00 51.72 163 TYR B CA 1
ATOM 2211 C C . TYR B 1 135 ? 38.474 34.912 42.577 1.00 52.34 163 TYR B C 1
ATOM 2212 O O . TYR B 1 135 ? 38.805 36.022 43.003 1.00 50.58 163 TYR B O 1
ATOM 2221 N N . TYR B 1 136 ? 38.874 33.791 43.166 1.00 53.77 164 TYR B N 1
ATOM 2222 C CA . TYR B 1 136 ? 39.712 33.899 44.356 1.00 57.76 164 TYR B CA 1
ATOM 2223 C C . TYR B 1 136 ? 40.489 32.653 44.706 1.00 58.85 164 TYR B C 1
ATOM 2224 O O . TYR B 1 136 ? 41.573 32.765 45.286 1.00 64.57 164 TYR B O 1
#

Nearest PDB structures (foldseek):
  4r1k-assembly1_A  TM=1.008E+00  e=2.638E-24  [Eubacterium] siraeum DSM 15702
  2imj-assembly2_D  TM=3.685E-01  e=2.679E-01  Pseudomonas protegens Pf-5
  1tkk-assembly1_A  TM=3.984E-01  e=6.342E+00  Bacillus subtilis
  4r1k-assembly1_A  TM=9.865E-01  e=7.249E-24  [Eubacterium] siraeum DSM 15702
  2imj-assembly2_D  TM=3.674E-01  e=2.896E-01  Pseudomonas protegens Pf-5

Solvent-accessible surface area: 14055 Å² total

Foldseek 3Di:
DPDDPLVVVLPPVCLLVVPLVSVVVQAFQVVVPQVVQQSVLSVVVNVVDPAHWPDKDWDDQADDDWDADPNHTQWDWTWTKMWTAHPVGWIKIKTWTAGCHHNVCRRRGGTQIKMDTPPPSVDIRDDGDDD/DVQVVLVVVLPPVCLLVVPLVSVCVQAFQVVVPQVVQQSVLSVVVNVVDPAHWPDKDWDGQADDDWDADPNHTQWDWTWTKMWTAHPVGWIKIKTWTAGCHHNVCRRRGGTQIKMDTPPPSVDIRDDGDDDD

Sequence (263 aa):
GDEGNIKENAVRECIVNKDSEKLFDFYNKDKDNYKDSSLDEIRQLFEYIDGAITSYNYEGKGGGQEAKNDGIICYYSCHPEFDFTTETGQEYTISFSYHYIWNEHPEYEGINIQICKDGNWGEKLIIGRNYGDEGNIKENAVRECIVNKDSEKLFDFYNKDKDNYKDSSLDEIRQLFEYIDGAITSYNYEGKGGGQEAKNDGIICYYSCHPEFDFTTETGQEYTISFSYHYIWNEHPEYEGINIQICKDGNWGEKLIIGRNYY

CATH classification: 3.10.450.50

B-factor: mean 48.32, std 9.09, range [30.47, 96.34]

Radius of gyration: 21.33 Å; Cα contacts (8 Å, |Δi|>4): 493; chains: 2; bounding box: 72×45×40 Å

Secondary structure (DSSP, 8-state):
--S-HHHHHHH--HHHHT-HHHHHTTB-----S-HHHHHHHHHHHHHTS-S-EEEEEE-------EEEETTEEEEEEE--EEEEEETTS-EEEEE--EEEEESS-GGG-EE--EEEETTEEEEEEE-S---/-HHHHHHHHHH--HHHHT-HHHHHTTB-----S-HHHHHHHHHHHHHTS-S-EEEEEE-------EEEETTEEEEEEE--EEEEEETTS-EEEEE--EEEEESS-GGG-EE--EEEETTEEEEEEE-S----